Protein AF-A0A7S2RV59-F1 (afdb_monomer)

Secondary structure (DSSP, 8-state):
-----PPP-----SS-EE-TTTTTT--STTTT-S-S----SSS----EEEE-TTTTTTPBP-SS-SS-STT-BSSS-EEEEE-TT-STT-BSTTTT-STT-BSSS-EEEEE-TT-STT--STTTTTTTT-BSSS-EEEEE-TT-STT--TTTTTTTTTTSEEEE-TT-S---B-TTS-B--SSTTTTTTSEEEE-TT---STTTTTT--SEE-TT---STTTTTT--SEE-TTSHHHHTTTTTS--

Radius of gyration: 17.16 Å; Cα contacts (8 Å, |Δi|>4): 994; chains: 1; bounding box: 53×39×51 Å

Solvent-accessible surface area (backbone atoms only — not comparable to full-atom values): 10276 Å² total; per-residue (Å²): 134,87,74,77,83,73,73,78,83,78,78,84,75,86,69,52,43,74,43,80,60,10,61,42,76,45,82,57,96,36,57,66,30,63,51,17,64,63,72,60,99,68,85,84,57,75,28,25,11,37,39,30,43,42,26,28,26,54,28,42,84,40,103,39,26,40,50,10,28,18,0,20,25,66,65,29,32,3,36,8,39,38,31,36,46,14,31,24,46,18,34,18,34,27,26,47,13,29,18,0,19,11,36,72,19,39,6,33,11,38,38,32,38,44,14,32,24,50,16,55,16,42,31,19,42,12,27,16,0,21,3,54,89,32,54,7,31,14,39,38,25,36,46,14,25,21,48,7,19,35,33,7,36,13,29,15,0,24,37,14,33,11,39,39,26,35,48,14,21,40,34,8,72,28,98,80,79,45,73,24,25,6,32,22,31,19,0,40,72,37,55,18,36,39,24,41,46,12,17,42,11,22,38,0,26,24,48,17,36,16,40,37,27,51,54,19,16,60,38,76,50,17,54,48,61,30,67,50,78,41,50,66,92,37,55,71,23,73,56,73,66,81,81,80,83,130

Foldseek 3Di:
DDDPPPDPPDDPDPDADDDPAQAAPPPDDAELEQAWDPDDPPDDAGFYHYGDHVHQALAADDPAHDLHNQSYEHHHTFAGYEEHQHNYNEAEHQHNHCARYEYPDTFHGYEYHLYQANAHAHQQLHCARPYYPAGFAGYEEHNESANAYHQANHQARPNFHGYEYALAFRAQCDPVNDRAYWNHNGGHNAHEYAEHNDGNYGLFNHNARYYHYHNFQNYHVQCHNHNYHHYPPDCSRVVVPPPPDD

Organism: NCBI:txid49252

Structure (mmCIF, N/CA/C/O backbone):
data_AF-A0A7S2RV59-F1
#
_entry.id   AF-A0A7S2RV59-F1
#
loop_
_atom_site.group_PDB
_atom_site.id
_atom_site.type_symbol
_atom_site.label_atom_id
_atom_site.label_alt_id
_atom_site.label_comp_id
_atom_site.label_asym_id
_atom_site.label_entity_id
_atom_site.label_seq_id
_atom_site.pdbx_PDB_ins_code
_atom_site.Cartn_x
_atom_site.Cartn_y
_atom_site.Cartn_z
_atom_site.occupancy
_atom_site.B_iso_or_equiv
_atom_site.auth_seq_id
_atom_site.auth_comp_id
_atom_site.auth_asym_id
_atom_site.auth_atom_id
_atom_site.pdbx_PDB_model_num
ATOM 1 N N . THR A 1 1 ? 3.919 15.432 18.917 1.00 33.62 1 THR A N 1
ATOM 2 C CA . THR A 1 1 ? 5.162 14.704 18.590 1.00 33.62 1 THR A CA 1
ATOM 3 C C . THR A 1 1 ? 5.540 15.056 17.166 1.00 33.62 1 THR A C 1
ATOM 5 O O . THR A 1 1 ? 4.720 14.909 16.274 1.00 33.62 1 THR A O 1
ATOM 8 N N . HIS A 1 2 ? 6.707 15.668 16.966 1.00 23.78 2 HIS A N 1
ATOM 9 C CA . HIS A 1 2 ? 7.211 16.044 15.642 1.00 23.78 2 HIS A CA 1
ATOM 10 C C . HIS A 1 2 ? 7.803 14.775 15.017 1.00 23.78 2 HIS A C 1
ATOM 12 O O . HIS A 1 2 ? 8.839 14.305 15.483 1.00 23.78 2 HIS A O 1
ATOM 18 N N . PHE A 1 3 ? 7.128 14.174 14.038 1.00 29.23 3 PHE A N 1
ATOM 19 C CA . PHE A 1 3 ? 7.789 13.178 13.197 1.00 29.23 3 PHE A CA 1
ATOM 20 C C . PHE A 1 3 ? 8.777 13.942 12.310 1.00 29.23 3 PHE A C 1
ATOM 22 O O . PHE A 1 3 ? 8.363 14.919 11.679 1.00 29.23 3 PHE A O 1
ATOM 29 N N . PRO A 1 4 ? 10.074 13.587 12.287 1.00 27.70 4 PRO A N 1
ATOM 30 C CA . PRO A 1 4 ? 10.992 14.206 11.345 1.00 27.70 4 PRO A CA 1
ATOM 31 C C . PRO A 1 4 ? 10.452 13.938 9.941 1.00 27.70 4 PRO A C 1
ATOM 33 O O . PRO A 1 4 ? 10.086 12.803 9.633 1.00 27.70 4 PRO A O 1
ATOM 36 N N . SER A 1 5 ? 10.372 14.980 9.110 1.00 32.47 5 SER A N 1
ATOM 37 C CA . SER A 1 5 ? 10.124 14.811 7.682 1.00 32.47 5 SER A CA 1
ATOM 38 C C . SER A 1 5 ? 11.221 13.897 7.153 1.00 32.47 5 SER A C 1
ATOM 40 O O . SER A 1 5 ? 12.371 14.326 7.023 1.00 32.47 5 SER A O 1
ATOM 42 N N . GLN A 1 6 ? 10.909 12.621 6.945 1.00 35.78 6 GLN A N 1
ATOM 43 C CA . GLN A 1 6 ? 11.868 11.724 6.333 1.00 35.78 6 GLN A CA 1
ATOM 44 C C . GLN A 1 6 ? 12.092 12.237 4.917 1.00 35.78 6 GLN A C 1
ATOM 46 O O . GLN A 1 6 ? 11.154 12.368 4.131 1.00 35.78 6 GLN A O 1
ATOM 51 N N . SER A 1 7 ? 13.335 12.616 4.637 1.00 33.47 7 SER A N 1
ATOM 52 C CA . SER A 1 7 ? 13.802 12.834 3.278 1.00 33.47 7 SER A CA 1
ATOM 53 C C . SER A 1 7 ? 13.436 11.584 2.473 1.00 33.47 7 SER A C 1
ATOM 55 O O . SER A 1 7 ? 13.656 10.482 2.986 1.00 33.47 7 SER A O 1
ATOM 57 N N . PRO A 1 8 ? 12.851 11.715 1.272 1.00 39.56 8 PRO A N 1
ATOM 58 C CA . PRO A 1 8 ? 12.572 10.548 0.449 1.00 39.56 8 PRO A CA 1
ATOM 59 C C . PRO A 1 8 ? 13.872 9.758 0.276 1.00 39.56 8 PRO A C 1
ATOM 61 O O . PRO A 1 8 ? 14.915 10.343 -0.016 1.00 39.56 8 PRO A O 1
ATOM 64 N N . ILE A 1 9 ? 13.820 8.448 0.525 1.00 41.69 9 ILE A N 1
ATOM 65 C CA . ILE A 1 9 ? 14.948 7.553 0.264 1.00 41.69 9 ILE A CA 1
ATOM 66 C C . ILE A 1 9 ? 15.232 7.646 -1.236 1.00 41.69 9 ILE A C 1
ATOM 68 O O . ILE A 1 9 ? 14.436 7.193 -2.057 1.00 41.69 9 ILE A O 1
ATOM 72 N N . GLU A 1 10 ? 16.344 8.284 -1.588 1.00 37.50 10 GLU A N 1
ATOM 73 C CA . GLU A 1 10 ? 16.790 8.410 -2.968 1.00 37.50 10 GLU A CA 1
ATOM 74 C C . GLU A 1 10 ? 17.440 7.084 -3.377 1.00 37.50 10 GLU A C 1
ATOM 76 O O . GLU A 1 10 ? 18.591 6.797 -3.043 1.00 37.50 10 GLU A O 1
ATOM 81 N N . ILE A 1 11 ? 16.672 6.227 -4.055 1.00 46.56 11 ILE A N 1
ATOM 82 C CA . ILE A 1 11 ? 17.236 5.053 -4.721 1.00 46.56 11 ILE A CA 1
ATOM 83 C C . ILE A 1 11 ? 17.975 5.564 -5.960 1.00 46.56 11 ILE A C 1
ATOM 85 O O . ILE A 1 11 ? 17.357 5.969 -6.943 1.00 46.56 11 ILE A O 1
ATOM 89 N N . ILE A 1 12 ? 19.307 5.538 -5.917 1.00 43.44 12 ILE A N 1
ATOM 90 C CA . ILE A 1 12 ? 20.143 5.792 -7.093 1.00 43.44 12 ILE A CA 1
ATOM 91 C C . ILE A 1 12 ? 20.053 4.557 -7.992 1.00 43.44 12 ILE A C 1
ATOM 93 O O . ILE A 1 12 ? 20.665 3.524 -7.719 1.00 43.44 12 ILE A O 1
ATOM 97 N N . CYS A 1 13 ? 19.251 4.657 -9.047 1.00 47.28 13 CYS A N 1
ATOM 98 C CA . CYS A 1 13 ? 19.019 3.559 -9.974 1.00 47.28 13 CYS A CA 1
ATOM 99 C C . CYS A 1 13 ? 20.122 3.491 -11.023 1.00 47.28 13 CYS A C 1
ATOM 101 O O . CYS A 1 13 ? 20.265 4.389 -11.851 1.00 47.28 13 CYS A O 1
ATOM 103 N N . ILE A 1 14 ? 20.902 2.413 -10.961 1.00 48.50 14 ILE A N 1
ATOM 104 C CA . ILE A 1 14 ? 21.920 2.093 -11.965 1.00 48.50 14 ILE A CA 1
ATOM 105 C C . ILE A 1 14 ? 21.342 1.100 -12.980 1.00 48.50 14 ILE A C 1
ATOM 107 O O . ILE A 1 14 ? 21.538 1.313 -14.166 1.00 48.50 14 ILE A O 1
ATOM 111 N N . ASP A 1 15 ? 20.561 0.106 -12.531 1.00 48.06 15 ASP A N 1
ATOM 112 C CA . ASP A 1 15 ? 19.844 -0.872 -13.363 1.00 48.06 15 ASP A CA 1
ATOM 113 C C . ASP A 1 15 ? 18.660 -1.492 -12.587 1.00 48.06 15 ASP A C 1
ATOM 115 O O . ASP A 1 15 ? 18.646 -1.483 -11.353 1.00 48.06 15 ASP A O 1
ATOM 119 N N . SER A 1 16 ? 17.670 -2.055 -13.294 1.00 58.44 16 SER A N 1
ATOM 120 C CA . SER A 1 16 ? 16.637 -2.904 -12.671 1.00 58.44 16 SER A CA 1
ATOM 121 C C . SER A 1 16 ? 17.229 -4.267 -12.306 1.00 58.44 16 SER A C 1
ATOM 123 O O . SER A 1 16 ? 17.954 -4.862 -13.104 1.00 58.44 16 SER A O 1
ATOM 125 N N . PHE A 1 17 ? 16.927 -4.769 -11.107 1.00 68.44 17 PHE A N 1
ATOM 126 C CA . PHE A 1 17 ? 17.575 -5.958 -10.555 1.00 68.44 17 PHE A CA 1
ATOM 127 C C . PHE A 1 17 ? 16.557 -6.934 -9.965 1.00 68.44 17 PHE A C 1
ATOM 129 O O . PHE A 1 17 ? 15.770 -6.587 -9.085 1.00 68.44 17 PHE A O 1
ATOM 136 N N . ILE A 1 18 ? 16.613 -8.177 -10.436 1.00 68.88 18 ILE A N 1
ATOM 137 C CA . ILE A 1 18 ? 15.947 -9.322 -9.816 1.00 68.88 18 ILE A CA 1
ATOM 138 C C . ILE A 1 18 ? 17.066 -10.226 -9.312 1.00 68.88 18 ILE A C 1
ATOM 140 O O . ILE A 1 18 ? 17.886 -10.694 -10.105 1.00 68.88 18 ILE A O 1
ATOM 144 N N . SER A 1 19 ? 17.139 -10.438 -8.002 1.00 67.50 19 SER A N 1
ATOM 145 C CA . SER A 1 19 ? 18.166 -11.307 -7.424 1.00 67.50 19 SER A CA 1
ATOM 146 C C . SER A 1 19 ? 17.944 -12.785 -7.756 1.00 67.50 19 SER A C 1
ATOM 148 O O . SER A 1 19 ? 16.828 -13.232 -8.028 1.00 67.50 19 SER A O 1
ATOM 150 N N . ASN A 1 20 ? 19.021 -13.573 -7.692 1.00 51.38 20 ASN A N 1
ATOM 151 C CA . ASN A 1 20 ? 18.933 -15.025 -7.833 1.00 51.38 20 ASN A CA 1
ATOM 152 C C . ASN A 1 20 ? 18.026 -15.621 -6.750 1.00 51.38 20 ASN A C 1
ATOM 154 O O . ASN A 1 20 ? 18.131 -15.272 -5.582 1.00 51.38 20 ASN A O 1
ATOM 158 N N . GLY A 1 21 ? 17.154 -16.547 -7.140 1.00 56.56 21 GLY A N 1
ATOM 159 C CA . GLY A 1 21 ? 16.261 -17.235 -6.209 1.00 56.56 21 GLY A CA 1
ATOM 160 C C . GLY A 1 21 ? 14.982 -16.480 -5.846 1.00 56.56 21 GLY A C 1
ATOM 161 O O . GLY A 1 21 ? 14.156 -17.049 -5.151 1.00 56.56 21 GLY A O 1
ATOM 162 N N . SER A 1 22 ? 14.761 -15.254 -6.340 1.00 60.38 22 SER A N 1
ATOM 163 C CA . SER A 1 22 ? 13.495 -14.544 -6.100 1.00 60.38 22 SER A CA 1
ATOM 164 C C . SER A 1 22 ? 12.284 -15.348 -6.592 1.00 60.38 22 SER A C 1
ATOM 166 O O . SER A 1 22 ? 11.308 -15.499 -5.882 1.00 60.38 22 SER A O 1
ATOM 168 N N . CYS A 1 23 ? 12.356 -15.962 -7.770 1.00 63.00 23 CYS A N 1
ATOM 169 C CA . CYS A 1 23 ? 11.175 -16.549 -8.414 1.00 63.00 23 CYS A CA 1
ATOM 170 C C . CYS A 1 23 ? 11.233 -18.086 -8.448 1.00 63.00 23 CYS A C 1
ATOM 172 O O . CYS A 1 23 ? 10.920 -18.700 -9.474 1.00 63.00 23 CYS A O 1
ATOM 174 N N . ASN A 1 24 ? 11.690 -18.728 -7.366 1.00 58.50 24 ASN A N 1
ATOM 175 C CA . ASN A 1 24 ? 11.799 -20.187 -7.336 1.00 58.50 24 ASN A CA 1
ATOM 176 C C . ASN A 1 24 ? 10.407 -20.836 -7.405 1.00 58.50 24 ASN A C 1
ATOM 178 O O . ASN A 1 24 ? 9.452 -20.376 -6.780 1.00 58.50 24 ASN A O 1
ATOM 182 N N . ASN A 1 25 ? 10.302 -21.914 -8.192 1.00 56.25 25 ASN A N 1
ATOM 183 C CA . ASN A 1 25 ? 9.060 -22.657 -8.453 1.00 56.25 25 ASN A CA 1
ATOM 184 C C . ASN A 1 25 ? 7.900 -21.825 -9.038 1.00 56.25 25 ASN A C 1
ATOM 186 O O . ASN A 1 25 ? 6.763 -22.298 -9.069 1.00 56.25 25 ASN A O 1
ATOM 190 N N . ALA A 1 26 ? 8.163 -20.619 -9.553 1.00 56.88 26 ALA A N 1
ATOM 191 C CA . ALA A 1 26 ? 7.150 -19.832 -10.243 1.00 56.88 26 ALA A CA 1
ATOM 192 C C . ALA A 1 26 ? 6.687 -20.566 -11.512 1.00 56.88 26 ALA A C 1
ATOM 194 O O . ALA A 1 26 ? 7.472 -20.855 -12.417 1.00 56.88 26 ALA A O 1
ATOM 195 N N . ALA A 1 27 ? 5.395 -20.878 -11.591 1.00 43.84 27 ALA A N 1
ATOM 196 C CA . ALA A 1 27 ? 4.884 -21.801 -12.599 1.00 43.84 27 ALA A CA 1
ATOM 197 C C . ALA A 1 27 ? 4.777 -21.214 -14.028 1.00 43.84 27 ALA A C 1
ATOM 199 O O . ALA A 1 27 ? 4.285 -21.922 -14.910 1.00 43.84 27 ALA A O 1
ATOM 200 N N . SER A 1 28 ? 5.151 -19.941 -14.297 1.00 50.47 28 SER A N 1
ATOM 201 C CA . SER A 1 28 ? 4.762 -19.296 -15.572 1.00 50.47 28 SER A CA 1
ATOM 202 C C . SER A 1 28 ? 5.316 -17.925 -15.993 1.00 50.47 28 SER A C 1
ATOM 204 O O . SER A 1 28 ? 5.932 -17.193 -15.223 1.00 50.47 28 SER A O 1
ATOM 206 N N . TYR A 1 29 ? 4.985 -17.566 -17.248 1.00 46.19 29 TYR A N 1
ATOM 207 C CA . TYR A 1 29 ? 5.086 -16.233 -17.853 1.00 46.19 29 TYR A CA 1
ATOM 208 C C . TYR A 1 29 ? 4.316 -15.171 -17.046 1.00 46.19 29 TYR A C 1
ATOM 210 O O . TYR A 1 29 ? 3.090 -15.208 -16.980 1.00 46.19 29 TYR A O 1
ATOM 218 N N . GLY A 1 30 ? 5.033 -14.181 -16.504 1.00 51.62 30 GLY A N 1
ATOM 219 C CA . GLY A 1 30 ? 4.454 -12.987 -15.870 1.00 51.62 30 GLY A CA 1
ATOM 220 C C . GLY A 1 30 ? 4.720 -12.856 -14.370 1.00 51.62 30 GLY A C 1
ATOM 221 O O . GLY A 1 30 ? 4.577 -11.758 -13.837 1.00 51.62 30 GLY A O 1
ATOM 222 N N . VAL A 1 31 ? 5.165 -13.924 -13.701 1.00 58.88 31 VAL A N 1
ATOM 223 C CA . VAL A 1 31 ? 5.696 -13.836 -12.331 1.00 58.88 31 VAL A CA 1
ATOM 224 C C . VAL A 1 31 ? 7.078 -13.198 -12.392 1.00 58.88 31 VAL A C 1
ATOM 226 O O . VAL A 1 31 ? 7.910 -13.614 -13.199 1.00 58.88 31 VAL A O 1
ATOM 229 N N . CYS A 1 32 ? 7.299 -12.147 -11.599 1.00 60.94 32 CYS A N 1
ATOM 230 C CA . CYS A 1 32 ? 8.522 -11.338 -11.652 1.00 60.94 32 CYS A CA 1
ATOM 231 C C . CYS A 1 32 ? 8.826 -10.718 -13.039 1.00 60.94 32 CYS A C 1
ATOM 233 O O . CYS A 1 32 ? 9.953 -10.293 -13.303 1.00 60.94 32 CYS A O 1
ATOM 235 N N . GLY A 1 33 ? 7.847 -10.680 -13.950 1.00 58.38 33 GLY A N 1
ATOM 236 C CA . GLY A 1 33 ? 8.009 -10.160 -15.307 1.00 58.38 33 GLY A CA 1
ATOM 237 C C . GLY A 1 33 ? 7.765 -8.651 -15.399 1.00 58.38 33 GLY A C 1
ATOM 238 O O . GLY A 1 33 ? 7.005 -8.087 -14.615 1.00 58.38 33 GLY A O 1
ATOM 239 N N . GLY A 1 34 ? 8.390 -7.995 -16.381 1.00 58.25 34 GLY A N 1
ATOM 240 C CA . GLY A 1 34 ? 8.125 -6.582 -16.696 1.00 58.25 34 GLY A CA 1
ATOM 241 C C . GLY A 1 34 ? 8.674 -5.571 -15.685 1.00 58.25 34 GLY A C 1
ATOM 242 O O . GLY A 1 34 ? 8.246 -4.421 -15.682 1.00 58.25 34 GLY A O 1
ATOM 243 N N . ASN A 1 35 ? 9.609 -5.985 -14.827 1.00 58.56 35 ASN A N 1
ATOM 244 C CA . ASN A 1 35 ? 10.304 -5.078 -13.917 1.00 58.56 35 ASN A CA 1
ATOM 245 C C . ASN A 1 35 ? 11.344 -4.265 -14.698 1.00 58.56 35 ASN A C 1
ATOM 247 O O . ASN A 1 35 ? 12.231 -4.839 -15.332 1.00 58.56 3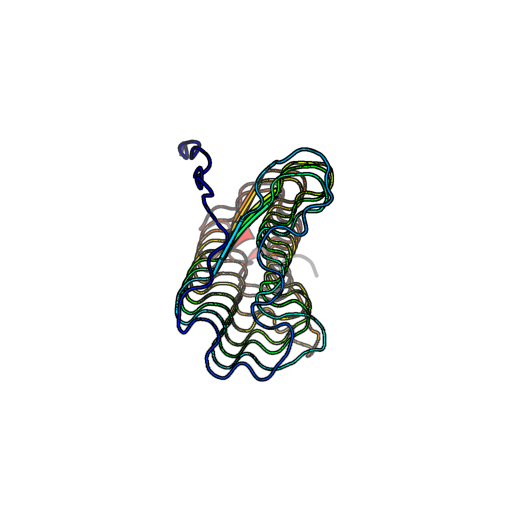5 ASN A O 1
ATOM 251 N N . GLY A 1 36 ? 11.222 -2.939 -14.649 1.00 52.44 36 GLY A N 1
ATOM 252 C CA . GLY A 1 36 ? 12.102 -2.019 -15.369 1.00 52.44 36 GLY A CA 1
ATOM 253 C C . GLY A 1 36 ? 11.564 -1.479 -16.699 1.00 52.44 36 GLY A C 1
ATOM 254 O O . GLY A 1 36 ? 10.452 -1.770 -17.138 1.00 52.44 36 GLY A O 1
ATOM 255 N N . VAL A 1 37 ? 12.387 -0.619 -17.299 1.00 46.75 37 VAL A N 1
ATOM 256 C CA . VAL A 1 37 ? 12.061 0.351 -18.354 1.00 46.75 37 VAL A CA 1
ATOM 257 C C . VAL A 1 37 ? 11.499 -0.305 -19.624 1.00 46.75 37 VAL A C 1
ATOM 259 O O . VAL A 1 37 ? 12.242 -0.858 -20.433 1.00 46.75 37 VAL A O 1
ATOM 262 N N . TYR A 1 38 ? 10.197 -0.137 -19.875 1.00 48.12 38 TYR A N 1
ATOM 263 C CA . TYR A 1 38 ? 9.638 -0.161 -21.235 1.00 48.12 38 TYR A CA 1
ATOM 264 C C . TYR A 1 38 ? 9.724 1.258 -21.805 1.00 48.12 38 TYR A C 1
ATOM 266 O O . TYR A 1 38 ? 8.739 1.975 -21.951 1.00 48.12 38 TYR A O 1
ATOM 274 N N . GLY A 1 39 ? 10.955 1.692 -22.058 1.00 40.66 39 GLY A N 1
ATOM 275 C CA . GLY A 1 39 ? 11.251 3.039 -22.523 1.00 40.66 39 GLY A CA 1
ATOM 276 C C . GLY A 1 39 ? 10.826 3.204 -23.972 1.00 40.66 39 GLY A C 1
ATOM 277 O O . GLY A 1 39 ? 11.528 2.779 -24.892 1.00 40.66 39 GLY A O 1
ATOM 278 N N . GLY A 1 40 ? 9.687 3.864 -24.179 1.00 41.19 40 GLY A N 1
ATOM 279 C CA . GLY A 1 40 ? 9.497 4.669 -25.376 1.00 41.19 40 GLY A CA 1
ATOM 280 C C . GLY A 1 40 ? 10.650 5.672 -25.486 1.00 41.19 40 GLY A C 1
ATOM 281 O O . GLY A 1 40 ? 11.159 6.163 -24.488 1.00 41.19 40 GLY A O 1
ATOM 282 N N . TRP A 1 41 ? 11.092 5.937 -26.709 1.00 42.97 41 TRP A N 1
ATOM 283 C CA . TRP A 1 41 ? 12.309 6.670 -27.091 1.00 42.97 41 TRP A CA 1
ATOM 284 C C . TRP A 1 41 ? 12.393 8.159 -26.673 1.00 42.97 41 TRP A C 1
ATOM 286 O O . TRP A 1 41 ? 13.098 8.938 -27.312 1.00 42.97 41 TRP A O 1
ATOM 296 N N . TRP A 1 42 ? 11.658 8.598 -25.657 1.00 45.97 42 TRP A N 1
ATOM 297 C CA . TRP A 1 42 ? 11.429 10.008 -25.378 1.00 45.97 42 TRP A CA 1
ATOM 298 C C . TRP A 1 42 ? 11.716 10.283 -23.899 1.00 45.97 42 TRP A C 1
ATOM 300 O O . TRP A 1 42 ? 10.934 9.892 -23.056 1.00 45.97 42 TRP A O 1
ATOM 310 N N . ASP A 1 43 ? 12.850 10.950 -23.645 1.00 47.91 43 ASP A N 1
ATOM 311 C CA . ASP A 1 43 ? 13.258 11.683 -22.424 1.00 47.91 43 ASP A CA 1
ATOM 312 C C . ASP A 1 43 ? 14.214 11.071 -21.376 1.00 47.91 43 ASP A C 1
ATOM 314 O O . ASP A 1 43 ? 14.853 11.837 -20.655 1.00 47.91 43 ASP A O 1
ATOM 318 N N . GLY A 1 44 ? 14.490 9.766 -21.376 1.00 53.06 44 GLY A N 1
ATOM 319 C CA . GLY A 1 44 ? 15.673 9.222 -20.685 1.00 53.06 44 GLY A CA 1
ATOM 320 C C . GLY A 1 44 ? 15.660 9.270 -19.148 1.00 53.06 44 GLY A C 1
ATOM 321 O O . GLY A 1 44 ? 16.723 9.125 -18.540 1.00 53.06 44 GLY A O 1
ATOM 322 N N . SER A 1 45 ? 14.501 9.428 -18.505 1.00 58.34 45 SER A N 1
ATOM 323 C CA . SER A 1 45 ? 14.391 9.240 -17.050 1.00 58.34 45 SER A CA 1
ATOM 324 C C . SER A 1 45 ? 14.443 7.743 -16.691 1.00 58.34 45 SER A C 1
ATOM 326 O O . SER A 1 45 ? 13.628 6.970 -17.197 1.00 58.34 45 SER A O 1
ATOM 328 N N . PRO A 1 46 ? 15.381 7.287 -15.838 1.00 62.75 46 PRO A N 1
ATOM 329 C CA . PRO A 1 46 ? 15.492 5.873 -15.496 1.00 62.75 46 PRO A CA 1
ATOM 330 C C . PRO A 1 46 ? 14.300 5.426 -14.639 1.00 62.75 46 PRO A C 1
ATOM 332 O O . PRO A 1 46 ? 13.954 6.066 -13.646 1.00 62.75 46 PRO A O 1
ATOM 335 N N . SER A 1 47 ? 13.684 4.307 -15.020 1.00 68.69 47 SER A N 1
ATOM 336 C CA . SER A 1 47 ? 12.712 3.578 -14.203 1.00 68.69 47 SER A CA 1
ATOM 337 C C . SER A 1 47 ? 13.370 2.321 -13.620 1.00 68.69 47 SER A C 1
ATOM 339 O O . SER A 1 47 ? 14.335 1.788 -14.173 1.00 68.69 47 SER A O 1
ATOM 341 N N . CYS A 1 48 ? 12.916 1.889 -12.449 1.00 76.50 48 CYS A N 1
ATOM 342 C CA . CYS A 1 48 ? 13.711 1.063 -11.554 1.00 76.50 48 CYS A CA 1
ATOM 343 C C . CYS A 1 48 ? 12.834 0.106 -10.759 1.00 76.50 48 CYS A C 1
ATOM 345 O O . CYS A 1 48 ? 12.141 0.500 -9.823 1.00 76.50 48 CYS A O 1
ATOM 347 N N . GLY A 1 49 ? 12.860 -1.164 -11.152 1.00 74.75 49 GLY A N 1
ATOM 348 C CA . GLY A 1 49 ? 12.241 -2.250 -10.402 1.00 74.75 49 GLY A CA 1
ATOM 349 C C . GLY A 1 49 ? 13.308 -3.076 -9.697 1.00 74.75 49 GLY A C 1
ATOM 350 O O . GLY A 1 49 ? 14.208 -3.599 -10.356 1.00 74.75 49 GLY A O 1
ATOM 351 N N . VAL A 1 50 ? 13.204 -3.216 -8.376 1.00 79.56 50 VAL A N 1
ATOM 352 C CA . VAL A 1 50 ? 14.058 -4.107 -7.582 1.00 79.56 50 VAL A CA 1
ATOM 353 C C . VAL A 1 50 ? 13.197 -5.143 -6.871 1.00 79.56 50 VAL A C 1
ATOM 355 O O . VAL A 1 50 ? 12.281 -4.791 -6.126 1.00 79.56 50 VAL A O 1
ATOM 358 N N . ILE A 1 51 ? 13.517 -6.420 -7.080 1.00 78.75 51 ILE A N 1
ATOM 359 C CA . ILE A 1 51 ? 12.926 -7.554 -6.360 1.00 78.75 51 ILE A CA 1
ATOM 360 C C . ILE A 1 51 ? 14.061 -8.354 -5.719 1.00 78.75 51 ILE A C 1
ATOM 362 O O . ILE A 1 51 ? 14.959 -8.826 -6.420 1.00 78.75 51 ILE A O 1
ATOM 366 N N . LEU A 1 52 ? 14.028 -8.481 -4.390 1.00 78.44 52 LEU A N 1
ATOM 367 C CA . LEU A 1 52 ? 15.070 -9.150 -3.602 1.00 78.44 52 LEU A CA 1
ATOM 368 C C . LEU A 1 52 ? 14.842 -10.663 -3.439 1.00 78.44 52 LEU A C 1
ATOM 370 O O . LEU A 1 52 ? 13.832 -11.208 -3.891 1.00 78.44 52 LEU A O 1
ATOM 374 N N . GLU A 1 53 ? 15.812 -11.353 -2.833 1.00 74.50 53 GLU A N 1
ATOM 375 C CA . GLU A 1 53 ? 15.905 -12.821 -2.823 1.00 74.50 53 GLU A CA 1
ATOM 376 C C . GLU A 1 53 ? 14.688 -13.455 -2.151 1.00 74.50 53 GLU A C 1
ATOM 378 O O . GLU A 1 53 ? 14.107 -12.879 -1.228 1.00 74.50 53 GLU A O 1
ATOM 383 N N . ASP A 1 54 ? 14.284 -14.625 -2.646 1.00 74.12 54 ASP A N 1
ATOM 384 C CA . ASP A 1 54 ? 13.131 -15.384 -2.152 1.00 74.12 54 ASP A CA 1
ATOM 385 C C . ASP A 1 54 ? 11.806 -14.600 -2.115 1.00 74.12 54 ASP A C 1
ATOM 387 O O . ASP A 1 54 ? 10.884 -14.962 -1.381 1.00 74.12 54 ASP A O 1
ATOM 391 N N . SER A 1 55 ? 11.708 -13.504 -2.876 1.00 67.31 55 SER A N 1
ATOM 392 C CA . SER A 1 55 ? 10.460 -12.766 -3.072 1.00 67.31 55 SER A CA 1
ATOM 393 C C . SER A 1 55 ? 9.685 -13.383 -4.223 1.00 67.31 55 SER A C 1
ATOM 395 O O . SER A 1 55 ? 10.131 -13.265 -5.363 1.00 67.31 55 SER A O 1
ATOM 397 N N . CYS A 1 56 ? 8.485 -13.892 -3.934 1.00 76.94 56 CYS A N 1
ATOM 398 C CA . CYS A 1 56 ? 7.524 -14.495 -4.867 1.00 76.94 56 CYS A CA 1
ATOM 399 C C . CYS A 1 56 ? 7.728 -16.004 -5.0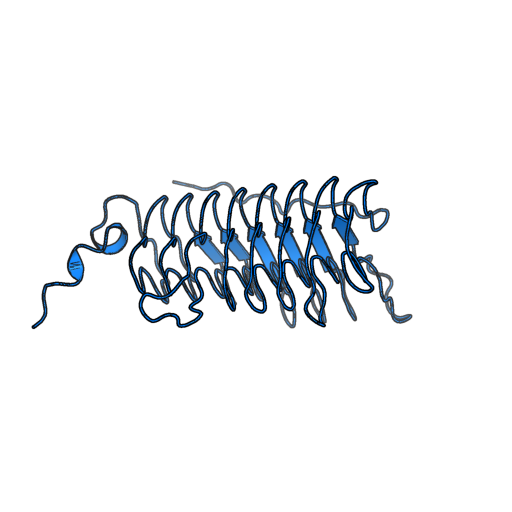99 1.00 76.94 56 CYS A C 1
ATOM 401 O O . CYS A 1 56 ? 7.337 -16.543 -6.139 1.00 76.94 56 CYS A O 1
ATOM 403 N N . ASN A 1 57 ? 8.289 -16.696 -4.104 1.00 74.69 57 ASN A N 1
ATOM 404 C CA . ASN A 1 57 ? 8.407 -18.152 -4.095 1.00 74.69 57 ASN A CA 1
ATOM 405 C C . ASN A 1 57 ? 7.026 -18.819 -4.041 1.00 74.69 57 ASN A C 1
ATOM 407 O O . ASN A 1 57 ? 6.138 -18.384 -3.304 1.00 74.69 57 ASN A O 1
ATOM 411 N N . ASP A 1 58 ? 6.857 -19.887 -4.828 1.00 70.81 58 ASP A N 1
ATOM 412 C CA . ASP A 1 58 ? 5.624 -20.688 -4.904 1.00 70.81 58 ASP A CA 1
ATOM 413 C C . ASP A 1 58 ? 4.353 -19.865 -5.241 1.00 70.81 58 ASP A C 1
ATOM 415 O O . ASP A 1 58 ? 3.227 -20.280 -4.960 1.00 70.81 58 ASP A O 1
ATOM 419 N N . ALA A 1 59 ? 4.508 -18.692 -5.869 1.00 65.69 59 ALA A N 1
ATOM 420 C CA . ALA A 1 59 ? 3.384 -17.879 -6.325 1.00 65.69 59 ALA A CA 1
ATOM 421 C C . ALA A 1 59 ? 2.565 -18.624 -7.400 1.00 65.69 59 ALA A C 1
ATOM 423 O O . ALA A 1 59 ? 3.082 -19.020 -8.452 1.00 65.69 59 ALA A O 1
ATOM 424 N N . ALA A 1 60 ? 1.271 -18.808 -7.133 1.00 59.97 60 ALA A N 1
ATOM 425 C CA . ALA A 1 60 ? 0.336 -19.517 -7.992 1.00 59.97 60 ALA A CA 1
ATOM 426 C C . ALA A 1 60 ? -0.453 -18.555 -8.900 1.00 59.97 60 ALA A C 1
ATOM 428 O O . ALA A 1 60 ? -0.662 -17.380 -8.619 1.00 59.97 60 ALA A O 1
ATOM 429 N N . PHE A 1 61 ? -0.877 -19.075 -10.046 1.00 48.12 61 PHE A N 1
ATOM 430 C CA . PHE A 1 61 ? -1.416 -18.308 -11.167 1.00 48.12 61 PHE A CA 1
ATOM 431 C C . PHE A 1 61 ? -2.736 -17.558 -10.900 1.00 48.12 61 PHE A C 1
ATOM 433 O O . PHE A 1 61 ? -3.718 -18.144 -10.450 1.00 48.12 61 PHE A O 1
ATOM 440 N N . GLY A 1 62 ? -2.795 -16.328 -11.418 1.00 49.09 62 GLY A N 1
ATOM 441 C CA . GLY A 1 62 ? -3.921 -15.746 -12.156 1.00 49.09 62 GLY A CA 1
ATOM 442 C C . GLY A 1 62 ? -3.364 -15.115 -13.445 1.00 49.09 62 GLY A C 1
ATOM 443 O O . GLY A 1 62 ? -2.185 -14.781 -13.492 1.00 49.09 62 GLY A O 1
ATOM 444 N N . SER A 1 63 ? -4.150 -14.964 -14.514 1.00 49.81 63 SER A N 1
ATOM 445 C CA . SER A 1 63 ? -3.693 -14.521 -15.853 1.00 49.81 63 SER A CA 1
ATOM 446 C C . SER A 1 63 ? -3.005 -13.143 -15.928 1.00 49.81 63 SER A C 1
ATOM 448 O O . SER A 1 63 ? -2.601 -12.736 -17.012 1.00 49.81 63 SER A O 1
ATOM 450 N N . ASN A 1 64 ? -2.847 -12.434 -14.808 1.00 63.25 64 ASN A N 1
ATOM 451 C CA . ASN A 1 64 ? -2.217 -11.127 -14.719 1.00 63.25 64 ASN A CA 1
ATOM 452 C C . ASN A 1 64 ? -1.282 -11.037 -13.493 1.00 63.25 64 ASN A C 1
ATOM 454 O O . ASN A 1 64 ? -1.756 -10.837 -12.383 1.00 63.25 64 ASN A O 1
ATOM 458 N N . GLY A 1 65 ? 0.027 -11.195 -13.729 1.00 67.38 65 GLY A N 1
ATOM 459 C CA . GLY A 1 65 ? 1.195 -10.809 -12.911 1.00 67.38 65 GLY A CA 1
ATOM 460 C C . GLY A 1 65 ? 1.123 -10.850 -11.374 1.00 67.38 65 GLY A C 1
ATOM 461 O O . GLY A 1 65 ? 0.510 -9.984 -10.758 1.00 67.38 65 GLY A O 1
ATOM 462 N N . VAL A 1 66 ? 1.901 -11.747 -10.758 1.00 80.81 66 VAL A N 1
ATOM 463 C CA . VAL A 1 66 ? 2.341 -11.642 -9.353 1.00 80.81 66 VAL A CA 1
ATOM 464 C C . VAL A 1 66 ? 3.752 -11.050 -9.334 1.00 80.81 66 VAL A C 1
ATOM 466 O O . VAL A 1 66 ? 4.622 -11.503 -10.082 1.00 80.81 66 VAL A O 1
ATOM 469 N N . CYS A 1 67 ? 3.979 -10.018 -8.519 1.00 80.25 67 CYS A N 1
ATOM 470 C CA . CYS A 1 67 ? 5.255 -9.297 -8.440 1.00 80.25 67 CYS A CA 1
ATOM 471 C C . CYS A 1 67 ? 5.743 -8.733 -9.783 1.00 80.25 67 CYS A C 1
ATOM 473 O O . CYS A 1 67 ? 6.945 -8.674 -10.055 1.00 80.25 67 CYS A O 1
ATOM 475 N N . GLY A 1 68 ? 4.808 -8.371 -10.658 1.00 80.31 68 GLY A N 1
ATOM 476 C CA . GLY A 1 68 ? 5.112 -7.845 -11.984 1.00 80.31 68 GLY A CA 1
ATOM 477 C C . GLY A 1 68 ? 5.090 -6.320 -12.038 1.00 80.31 68 GLY A C 1
ATOM 478 O O . GLY A 1 68 ? 4.438 -5.663 -11.226 1.00 80.31 68 GLY A O 1
ATOM 479 N N . ASN A 1 69 ? 5.743 -5.763 -13.057 1.00 80.25 69 ASN A N 1
ATOM 480 C CA . ASN A 1 69 ? 5.683 -4.340 -13.415 1.00 80.25 69 ASN A CA 1
ATOM 481 C C . ASN A 1 69 ? 6.056 -3.362 -12.285 1.00 80.25 69 ASN A C 1
ATOM 483 O O . ASN A 1 69 ? 5.502 -2.265 -12.197 1.00 80.25 69 ASN A O 1
ATOM 487 N N . ASN A 1 70 ? 6.997 -3.731 -11.418 1.00 79.75 70 ASN A N 1
ATOM 488 C CA . ASN A 1 70 ? 7.487 -2.832 -10.378 1.00 79.75 70 ASN A CA 1
ATOM 489 C C . ASN A 1 70 ? 8.463 -1.814 -10.972 1.00 79.75 70 ASN A C 1
ATOM 491 O O . ASN A 1 70 ? 9.319 -2.159 -11.790 1.00 79.75 70 ASN A O 1
ATOM 495 N N . GLY A 1 71 ? 8.298 -0.550 -10.588 1.00 76.94 71 GLY A N 1
ATOM 496 C CA . GLY A 1 71 ? 9.010 0.584 -11.171 1.00 76.94 71 GLY A CA 1
ATOM 497 C C . GLY A 1 71 ? 8.702 0.796 -12.651 1.00 76.94 71 GLY A C 1
ATOM 498 O O . GLY A 1 71 ? 9.487 1.421 -13.366 1.00 76.94 71 GLY A O 1
ATOM 499 N N . PHE A 1 72 ? 7.598 0.232 -13.147 1.00 80.62 72 PHE A N 1
ATOM 500 C CA . PHE A 1 72 ? 7.177 0.432 -14.524 1.00 80.62 72 PHE A CA 1
ATOM 501 C C . PHE A 1 72 ? 6.721 1.877 -14.719 1.00 80.62 72 PHE A C 1
ATOM 503 O O . PHE A 1 72 ? 5.997 2.427 -13.888 1.00 80.62 72 PHE A O 1
ATOM 510 N N . SER A 1 73 ? 7.098 2.481 -15.843 1.00 77.62 73 SER A N 1
ATOM 511 C CA . SER A 1 73 ? 6.570 3.783 -16.219 1.00 77.62 73 SER A CA 1
ATOM 512 C C . SER A 1 73 ? 6.499 3.974 -17.727 1.00 77.62 73 SER A C 1
ATOM 514 O O . SER A 1 73 ? 7.293 3.394 -18.465 1.00 77.62 73 SER A O 1
ATOM 516 N N . PHE A 1 74 ? 5.520 4.766 -18.173 1.00 74.62 74 PHE A N 1
ATOM 517 C CA . PHE A 1 74 ? 5.308 5.073 -19.589 1.00 74.62 74 PHE A CA 1
ATOM 518 C C . PHE A 1 74 ? 6.043 6.336 -20.059 1.00 74.62 74 PHE A C 1
ATOM 520 O O . PHE A 1 74 ? 6.565 6.324 -21.170 1.00 74.62 74 PHE A O 1
ATOM 527 N N . ASN A 1 75 ? 6.069 7.410 -19.256 1.00 73.69 75 ASN A N 1
ATOM 528 C CA . ASN A 1 75 ? 6.641 8.705 -19.664 1.00 73.69 75 ASN A CA 1
ATOM 529 C C . ASN A 1 75 ? 7.468 9.408 -18.570 1.00 73.69 75 ASN A C 1
ATOM 531 O O . ASN A 1 75 ? 7.817 10.564 -18.742 1.00 73.69 75 ASN A O 1
ATOM 535 N N . ASP A 1 76 ? 7.713 8.774 -17.422 1.00 75.00 76 ASP A N 1
ATOM 536 C CA . ASP A 1 76 ? 8.436 9.390 -16.294 1.00 75.00 76 ASP A CA 1
ATOM 537 C C . ASP A 1 76 ? 9.239 8.338 -15.506 1.00 75.00 76 ASP A C 1
ATOM 539 O O . ASP A 1 76 ? 9.267 7.167 -15.884 1.00 75.00 76 ASP A O 1
ATOM 543 N N . SER A 1 77 ? 9.885 8.694 -14.395 1.00 78.50 77 SER A N 1
ATOM 544 C CA . SER A 1 77 ? 10.545 7.707 -13.529 1.00 78.50 77 SER A CA 1
ATOM 545 C C . SER A 1 77 ? 9.547 6.946 -12.642 1.00 78.50 77 SER A C 1
ATOM 547 O O . SER A 1 77 ? 8.724 7.529 -11.949 1.00 78.50 77 SER A O 1
ATOM 549 N N . GLY A 1 78 ? 9.617 5.618 -12.637 1.00 81.44 78 GLY A N 1
ATOM 550 C CA . GLY A 1 78 ? 8.921 4.768 -11.665 1.00 81.44 78 GLY A CA 1
ATOM 551 C C . GLY A 1 78 ? 9.946 4.005 -10.837 1.00 81.44 78 GLY A C 1
ATOM 552 O O . GLY A 1 78 ? 10.887 3.465 -11.412 1.00 81.44 78 GLY A O 1
ATOM 553 N N . SER A 1 79 ? 9.775 3.942 -9.520 1.00 85.69 79 SER A N 1
ATOM 554 C CA . SER A 1 79 ? 10.692 3.261 -8.599 1.00 85.69 79 SER A CA 1
ATOM 555 C C . SER A 1 79 ? 9.929 2.294 -7.704 1.00 85.69 79 SER A C 1
ATOM 557 O O . SER A 1 79 ? 9.270 2.704 -6.753 1.00 85.69 79 SER A O 1
ATOM 559 N N . GLY A 1 80 ? 10.013 1.001 -7.999 1.00 86.56 80 GLY A N 1
ATOM 560 C CA . GLY A 1 80 ? 9.349 -0.057 -7.244 1.00 86.56 80 GLY A CA 1
ATOM 561 C C . GLY A 1 80 ? 10.355 -0.963 -6.549 1.00 86.56 80 GLY A C 1
ATOM 562 O O . GLY A 1 80 ? 11.265 -1.484 -7.189 1.00 86.56 80 GLY A O 1
ATOM 563 N N . PHE A 1 81 ? 10.164 -1.195 -5.255 1.00 89.12 81 PHE A N 1
ATOM 564 C CA . PHE A 1 81 ? 10.992 -2.085 -4.451 1.00 89.12 81 PHE A CA 1
ATOM 565 C C . PHE A 1 81 ? 10.132 -3.133 -3.742 1.00 89.12 81 PHE A C 1
ATOM 567 O O . PHE A 1 81 ? 9.194 -2.788 -3.019 1.00 89.12 81 PHE A O 1
ATOM 574 N N . ILE A 1 82 ? 10.474 -4.409 -3.921 1.00 88.31 82 ILE A N 1
ATOM 575 C CA . ILE A 1 82 ? 9.907 -5.539 -3.179 1.00 88.31 82 ILE A CA 1
ATOM 576 C C . ILE A 1 82 ? 11.037 -6.238 -2.421 1.00 88.31 82 ILE A C 1
ATOM 578 O O . ILE A 1 82 ? 11.986 -6.754 -3.016 1.00 88.31 82 ILE A O 1
ATOM 582 N N . SER A 1 83 ? 10.925 -6.237 -1.096 1.00 89.56 83 SER A N 1
ATOM 583 C CA . SER A 1 83 ? 11.879 -6.872 -0.190 1.00 89.56 83 SER A CA 1
ATOM 584 C C . SER A 1 83 ? 11.698 -8.387 -0.115 1.00 89.56 83 SER A C 1
ATOM 586 O O . SER A 1 83 ? 10.632 -8.909 -0.443 1.00 89.56 83 SER A O 1
ATOM 588 N N . SER A 1 84 ? 12.721 -9.065 0.410 1.00 87.38 84 SER A N 1
ATOM 589 C CA . SER A 1 84 ? 12.815 -10.523 0.490 1.00 87.38 84 SER A CA 1
ATOM 590 C C . SER A 1 84 ? 11.614 -11.184 1.169 1.00 87.38 84 SER A C 1
ATOM 592 O O . SER A 1 84 ? 10.989 -10.616 2.072 1.00 87.38 84 SER A O 1
ATOM 594 N N . HIS A 1 85 ? 11.317 -12.419 0.758 1.00 89.56 85 HIS A N 1
ATOM 595 C CA . HIS A 1 85 ? 10.241 -13.250 1.318 1.00 89.56 85 HIS A CA 1
ATOM 596 C C . HIS A 1 85 ? 8.830 -12.654 1.216 1.00 89.56 85 HIS A C 1
ATOM 598 O O . HIS A 1 85 ? 7.951 -13.033 1.995 1.00 89.56 85 HIS A O 1
ATOM 604 N N . SER A 1 86 ? 8.615 -11.702 0.310 1.00 90.00 86 SER A N 1
ATOM 605 C CA . SER A 1 86 ? 7.302 -11.097 0.068 1.00 90.00 86 SER A CA 1
ATOM 606 C C . SER A 1 86 ? 6.576 -11.809 -1.067 1.00 90.00 86 SER A C 1
ATOM 608 O O . SER A 1 86 ? 7.211 -12.329 -1.981 1.00 90.00 86 SER A O 1
ATOM 610 N N . CYS A 1 87 ? 5.246 -11.772 -1.040 1.00 89.31 87 CYS A N 1
ATOM 611 C CA . CYS A 1 87 ? 4.362 -12.321 -2.069 1.00 89.31 87 CYS A CA 1
ATOM 612 C C . CYS A 1 87 ? 4.522 -13.843 -2.282 1.00 89.31 87 CYS A C 1
ATOM 614 O O . CYS A 1 87 ? 4.177 -14.375 -3.339 1.00 89.31 87 CYS A O 1
ATOM 616 N N . ASN A 1 88 ? 5.038 -14.555 -1.279 1.00 88.06 88 ASN A N 1
ATOM 617 C CA . ASN A 1 88 ? 5.186 -16.006 -1.292 1.00 88.06 88 ASN A CA 1
ATOM 618 C C . ASN A 1 88 ? 3.818 -16.683 -1.197 1.00 88.06 88 ASN A C 1
ATOM 620 O O . ASN A 1 88 ? 2.950 -16.216 -0.457 1.00 88.06 88 ASN A O 1
ATOM 624 N N . ASN A 1 89 ? 3.621 -17.769 -1.949 1.00 87.69 89 ASN A N 1
ATOM 625 C CA . ASN A 1 89 ? 2.335 -18.467 -2.102 1.00 87.69 89 ASN A CA 1
ATOM 626 C C . ASN A 1 89 ? 1.159 -17.562 -2.522 1.00 87.69 89 ASN A C 1
ATOM 628 O O . ASN A 1 89 ? -0.005 -17.922 -2.328 1.00 87.69 89 ASN A O 1
ATOM 632 N N . ALA A 1 90 ? 1.423 -16.368 -3.056 1.00 86.94 90 ALA A N 1
ATOM 633 C CA . ALA A 1 90 ? 0.363 -15.492 -3.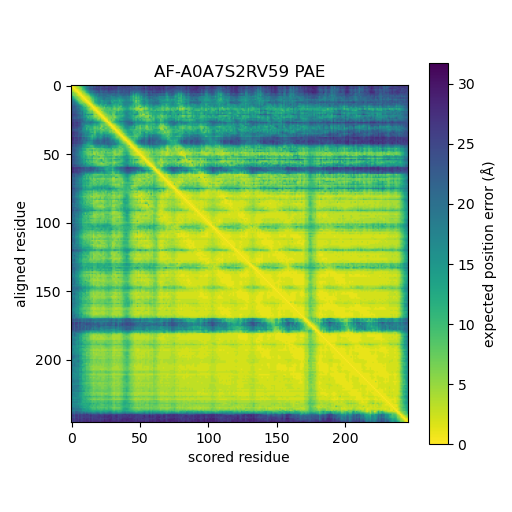526 1.00 86.94 90 ALA A CA 1
ATOM 634 C C . ALA A 1 90 ? -0.327 -16.115 -4.748 1.00 86.94 90 ALA A C 1
ATOM 636 O O . ALA A 1 90 ? 0.337 -16.601 -5.662 1.00 86.94 90 ALA A O 1
ATOM 637 N N . ALA A 1 91 ? -1.656 -16.093 -4.766 1.00 82.12 91 ALA A N 1
ATOM 638 C CA . ALA A 1 91 ? -2.499 -16.697 -5.786 1.00 82.12 91 ALA A CA 1
ATOM 639 C C . ALA A 1 91 ? -3.615 -15.724 -6.186 1.00 82.12 91 ALA A C 1
ATOM 641 O O . ALA A 1 91 ? -4.729 -15.805 -5.685 1.00 82.12 91 ALA A O 1
ATOM 642 N N . GLY A 1 92 ? -3.329 -14.766 -7.064 1.00 80.25 92 GLY A N 1
ATOM 643 C CA . GLY A 1 92 ? -4.301 -13.734 -7.423 1.00 80.25 92 GLY A CA 1
ATOM 644 C C . GLY A 1 92 ? -3.911 -12.949 -8.667 1.00 80.25 92 GLY A C 1
ATOM 645 O O . GLY A 1 92 ? -2.799 -13.072 -9.181 1.00 80.25 92 GLY A O 1
ATOM 646 N N . LEU A 1 93 ? -4.843 -12.139 -9.166 1.00 86.19 93 LEU A N 1
ATOM 647 C CA . LEU A 1 93 ? -4.556 -11.193 -10.242 1.00 86.19 93 LEU A CA 1
ATOM 648 C C . LEU A 1 93 ? -3.933 -9.939 -9.630 1.00 86.19 93 LEU A C 1
ATOM 650 O O . LEU A 1 93 ? -4.520 -9.339 -8.733 1.00 86.19 93 LEU A O 1
ATOM 654 N N . TYR A 1 94 ? -2.782 -9.520 -10.146 1.00 89.69 94 TYR A N 1
ATOM 655 C CA . TYR A 1 94 ? -2.097 -8.288 -9.767 1.00 89.69 94 TYR A CA 1
ATOM 656 C C . TYR A 1 94 ? -1.662 -8.233 -8.295 1.00 89.69 94 TYR A C 1
ATOM 658 O O . TYR A 1 94 ? -1.772 -7.191 -7.655 1.00 89.69 94 TYR A O 1
ATOM 666 N N . VAL A 1 95 ? -1.154 -9.333 -7.736 1.00 90.31 95 VAL A N 1
ATOM 667 C CA . VAL A 1 95 ? -0.592 -9.313 -6.375 1.00 90.31 95 VAL A CA 1
ATOM 668 C C . VAL A 1 95 ? 0.810 -8.709 -6.400 1.00 90.31 95 VAL A C 1
ATOM 670 O O . VAL A 1 95 ? 1.647 -9.131 -7.196 1.00 90.31 95 VAL A O 1
ATOM 673 N N . CYS A 1 96 ? 1.077 -7.725 -5.537 1.00 91.12 96 CYS A N 1
ATOM 674 C CA . CYS A 1 96 ? 2.341 -6.977 -5.509 1.00 91.12 96 CYS A CA 1
ATOM 675 C C . CYS A 1 96 ? 2.720 -6.392 -6.879 1.00 91.12 96 CYS A C 1
ATOM 677 O O . CYS A 1 96 ? 3.891 -6.360 -7.256 1.00 91.12 96 CYS A O 1
ATOM 679 N N . PHE A 1 97 ? 1.720 -6.018 -7.672 1.00 92.00 97 PHE A N 1
ATOM 680 C CA . PHE A 1 97 ? 1.911 -5.592 -9.050 1.00 92.00 97 PHE A CA 1
ATOM 681 C C . PHE A 1 97 ? 1.934 -4.072 -9.165 1.00 92.00 97 PHE A C 1
ATOM 683 O O . PHE A 1 97 ? 1.166 -3.381 -8.494 1.00 92.00 97 PHE A O 1
ATOM 690 N N . GLY A 1 98 ? 2.751 -3.539 -10.073 1.00 89.56 98 GLY A N 1
ATOM 691 C CA . GLY A 1 98 ? 2.729 -2.108 -10.378 1.00 89.56 98 GLY A CA 1
ATOM 692 C C . GLY A 1 98 ? 3.208 -1.239 -9.214 1.00 89.56 98 GLY A C 1
ATOM 693 O O . GLY A 1 98 ? 2.751 -0.106 -9.071 1.00 89.56 98 GLY A O 1
ATOM 694 N N . ASN A 1 99 ? 4.071 -1.769 -8.345 1.00 91.56 99 ASN A N 1
ATOM 695 C CA . ASN A 1 99 ? 4.632 -1.013 -7.233 1.00 91.56 99 ASN A CA 1
ATOM 696 C C . ASN A 1 99 ? 5.533 0.108 -7.768 1.00 91.56 99 ASN A C 1
ATOM 698 O O . ASN A 1 99 ? 6.380 -0.143 -8.623 1.00 91.56 99 ASN A O 1
ATOM 702 N N . GLY A 1 100 ? 5.350 1.337 -7.296 1.00 89.00 100 GLY A N 1
ATOM 703 C CA . GLY A 1 100 ? 6.061 2.515 -7.787 1.00 89.00 100 GLY A CA 1
ATOM 704 C C . GLY A 1 100 ? 5.788 2.830 -9.255 1.00 89.00 100 GLY A C 1
ATOM 705 O O . GLY A 1 100 ? 6.663 3.337 -9.951 1.00 89.00 100 GLY A O 1
ATOM 706 N N . PHE A 1 101 ? 4.610 2.470 -9.762 1.00 88.38 101 PHE A N 1
ATOM 707 C CA . PHE A 1 101 ? 4.259 2.745 -11.148 1.00 88.38 101 PHE A CA 1
ATOM 708 C C . PHE A 1 101 ? 4.076 4.252 -11.379 1.00 88.38 101 PHE A C 1
ATOM 710 O O . PHE A 1 101 ? 3.318 4.909 -10.660 1.00 88.38 101 PHE A O 1
ATOM 717 N N . GLY A 1 102 ? 4.729 4.778 -12.415 1.00 82.31 102 GLY A N 1
ATOM 718 C CA . GLY A 1 102 ? 4.571 6.153 -12.898 1.00 82.31 102 GLY A CA 1
ATOM 719 C C . GLY A 1 102 ? 3.910 6.191 -14.279 1.00 82.31 102 GLY A C 1
ATOM 720 O O . GLY A 1 102 ? 4.057 5.269 -15.072 1.00 82.31 102 GLY A O 1
ATOM 721 N N . ASN A 1 103 ? 3.157 7.240 -14.607 1.00 80.94 103 ASN A N 1
ATOM 722 C CA . ASN A 1 103 ? 2.698 7.460 -15.988 1.00 80.94 103 ASN A CA 1
ATOM 723 C C . ASN A 1 103 ? 3.168 8.804 -16.535 1.00 80.94 103 ASN A C 1
ATOM 725 O O . ASN A 1 103 ? 3.984 8.831 -17.447 1.00 80.94 103 ASN A O 1
ATOM 729 N N . SER A 1 104 ? 2.631 9.901 -15.991 1.00 80.94 104 SER A N 1
ATOM 730 C CA . SER A 1 104 ? 3.004 11.281 -16.351 1.00 80.94 104 SER A CA 1
ATOM 731 C C . SER A 1 104 ? 3.615 12.061 -15.185 1.00 80.94 104 SER A C 1
ATOM 733 O O . SER A 1 104 ? 3.824 13.276 -15.286 1.00 80.94 104 SER A O 1
ATOM 735 N N . LYS A 1 105 ? 3.808 11.362 -14.059 1.00 85.81 105 LYS A N 1
ATOM 736 C CA . LYS A 1 105 ? 4.559 11.795 -12.888 1.00 85.81 105 LYS A CA 1
ATOM 737 C C . LYS A 1 105 ? 5.241 10.608 -12.219 1.00 85.81 105 LYS A C 1
ATOM 739 O O . LYS A 1 105 ? 4.786 9.475 -12.408 1.00 85.81 105 LYS A O 1
ATOM 744 N N . PRO A 1 106 ? 6.286 10.868 -11.412 1.00 85.50 106 PRO A N 1
ATOM 745 C CA . PRO A 1 106 ? 6.989 9.801 -10.739 1.00 85.50 106 PRO A CA 1
ATOM 746 C C . PRO A 1 106 ? 6.131 9.037 -9.733 1.00 85.50 106 PRO A C 1
ATOM 748 O O . PRO A 1 106 ? 5.367 9.633 -8.970 1.00 85.50 106 PRO A O 1
ATOM 751 N N . GLY A 1 107 ? 6.294 7.719 -9.712 1.00 88.88 107 GLY A N 1
ATOM 752 C CA . GLY A 1 107 ? 5.744 6.838 -8.685 1.00 88.88 107 GLY A CA 1
ATOM 753 C C . GLY A 1 107 ? 6.871 6.164 -7.913 1.00 88.88 107 GLY A C 1
ATOM 754 O O . GLY A 1 107 ? 7.847 5.725 -8.513 1.00 88.88 107 GLY A O 1
ATOM 755 N N . SER A 1 108 ? 6.744 6.069 -6.594 1.00 92.94 108 SER A N 1
ATOM 756 C CA . SER A 1 108 ? 7.729 5.427 -5.721 1.00 92.94 108 SER A CA 1
ATOM 757 C C . SER A 1 108 ? 7.033 4.522 -4.724 1.00 92.94 108 SER A C 1
ATOM 759 O O . SER A 1 108 ? 6.221 4.979 -3.925 1.00 92.94 108 SER A O 1
ATOM 761 N N . GLY A 1 109 ? 7.353 3.237 -4.734 1.00 94.25 109 GLY A N 1
ATOM 762 C CA . GLY A 1 109 ? 6.641 2.267 -3.927 1.00 94.25 109 GLY A CA 1
ATOM 763 C C . GLY A 1 109 ? 7.548 1.194 -3.335 1.00 94.25 109 GLY A C 1
ATOM 764 O O . GLY A 1 109 ? 8.383 0.609 -4.019 1.00 94.25 109 GLY A O 1
ATOM 765 N N . PHE A 1 110 ? 7.361 0.927 -2.046 1.00 95.25 110 PHE A N 1
ATOM 766 C CA . PHE A 1 110 ? 8.157 0.009 -1.242 1.00 95.25 110 PHE A CA 1
ATOM 767 C C . PHE A 1 110 ? 7.251 -1.007 -0.550 1.00 95.25 110 PHE A C 1
ATOM 769 O O . PHE A 1 110 ? 6.365 -0.633 0.216 1.00 95.25 110 PHE A O 1
ATOM 776 N N . ILE A 1 111 ? 7.501 -2.290 -0.795 1.00 96.00 111 ILE A N 1
ATOM 777 C CA . ILE A 1 111 ? 6.900 -3.407 -0.063 1.00 96.00 111 ILE A CA 1
ATOM 778 C C . ILE A 1 111 ? 8.016 -4.060 0.751 1.00 96.00 111 ILE A C 1
ATOM 780 O O . ILE A 1 111 ? 8.989 -4.567 0.187 1.00 96.00 111 ILE A O 1
ATOM 784 N N . LEU A 1 112 ? 7.907 -3.996 2.078 1.00 96.06 112 LEU A N 1
ATOM 785 C CA . LEU A 1 112 ? 8.891 -4.571 2.993 1.00 96.06 112 LEU A CA 1
ATOM 786 C C . LEU A 1 112 ? 8.669 -6.076 3.196 1.00 96.06 112 LEU A C 1
ATOM 788 O O . LEU A 1 112 ? 7.660 -6.634 2.771 1.00 96.06 112 LEU A O 1
ATOM 792 N N . SER A 1 113 ? 9.643 -6.736 3.825 1.00 94.44 113 SER A N 1
ATOM 793 C CA . SER A 1 113 ? 9.764 -8.197 3.825 1.00 94.44 113 SER A CA 1
ATOM 794 C C . SER A 1 113 ? 8.570 -8.907 4.459 1.00 94.44 113 SER A C 1
ATOM 796 O O . SER A 1 113 ? 7.903 -8.379 5.353 1.00 94.44 113 SER A O 1
ATOM 798 N N . HIS A 1 114 ? 8.333 -10.142 4.013 1.00 95.31 114 HIS A N 1
ATOM 799 C CA . HIS A 1 114 ? 7.251 -11.007 4.498 1.00 95.31 114 HIS A CA 1
ATOM 800 C C . HIS A 1 114 ? 5.833 -10.458 4.296 1.00 95.31 114 HIS A C 1
ATOM 802 O O . HIS A 1 114 ? 4.919 -10.863 5.017 1.00 95.31 114 HIS A O 1
ATOM 808 N N . SER A 1 115 ? 5.643 -9.544 3.346 1.00 95.88 115 SER A N 1
ATOM 809 C CA . SER A 1 115 ? 4.346 -8.913 3.082 1.00 95.88 115 SER A CA 1
ATOM 810 C C . SER A 1 115 ? 3.639 -9.546 1.893 1.00 95.88 115 SER A C 1
ATOM 812 O O . SER A 1 115 ? 4.281 -10.077 0.989 1.00 95.88 115 SER A O 1
ATOM 814 N N . CYS A 1 116 ? 2.310 -9.449 1.871 1.00 94.12 116 CYS A N 1
ATOM 815 C CA . CYS A 1 116 ? 1.448 -9.957 0.801 1.00 94.12 116 CYS A CA 1
ATOM 816 C C . CYS A 1 116 ? 1.573 -11.481 0.565 1.00 94.12 116 CYS A C 1
ATOM 818 O O . CYS A 1 116 ? 1.199 -11.986 -0.493 1.00 94.12 116 CYS A O 1
ATOM 820 N N . ASN A 1 117 ? 2.096 -12.222 1.544 1.00 92.38 117 ASN A N 1
ATOM 821 C CA . ASN A 1 117 ? 2.201 -13.677 1.522 1.00 92.38 117 ASN A CA 1
ATOM 822 C C . ASN A 1 117 ? 0.820 -14.322 1.648 1.00 92.38 117 ASN A C 1
ATOM 824 O O . ASN A 1 117 ? -0.054 -13.807 2.350 1.00 92.38 117 ASN A O 1
ATOM 828 N N . ASP A 1 118 ? 0.623 -15.451 0.969 1.00 91.12 118 ASP A N 1
ATOM 829 C CA . ASP A 1 118 ? -0.641 -16.194 0.901 1.00 91.12 118 ASP A CA 1
ATOM 830 C C . ASP A 1 118 ? -1.842 -15.330 0.441 1.00 91.12 118 ASP A C 1
ATOM 832 O O . ASP A 1 118 ? -2.999 -15.642 0.728 1.00 91.12 118 ASP A O 1
ATOM 836 N N . ALA A 1 119 ? -1.592 -14.198 -0.226 1.00 89.69 119 ALA A N 1
ATOM 837 C CA . ALA A 1 119 ? -2.635 -13.313 -0.732 1.00 89.69 119 ALA A CA 1
ATOM 838 C C . ALA A 1 119 ? -3.391 -13.983 -1.885 1.00 89.69 119 ALA A C 1
ATOM 840 O O . ALA A 1 119 ? -2.768 -14.482 -2.817 1.00 89.69 119 ALA A O 1
ATOM 841 N N . THR A 1 120 ? -4.727 -13.976 -1.846 1.00 85.94 120 THR A N 1
ATOM 842 C CA . THR A 1 120 ? -5.562 -14.710 -2.824 1.00 85.94 120 THR A CA 1
ATOM 843 C C . THR A 1 120 ? -6.497 -13.823 -3.655 1.00 85.94 120 THR A C 1
ATOM 845 O O . THR A 1 120 ? -7.229 -14.302 -4.519 1.00 85.94 120 THR A O 1
ATOM 848 N N . GLY A 1 121 ? -6.502 -12.515 -3.381 1.00 80.00 121 GLY A N 1
ATOM 849 C CA . GLY A 1 121 ? -7.411 -11.555 -4.004 1.00 80.00 121 GLY A CA 1
ATOM 850 C C . GLY A 1 121 ? -6.907 -10.914 -5.298 1.00 80.00 121 GLY A C 1
ATOM 851 O O . GLY A 1 121 ? -5.763 -11.077 -5.718 1.00 80.00 121 GLY A O 1
ATOM 852 N N . GLU A 1 122 ? -7.782 -10.119 -5.911 1.00 89.00 122 GLU A N 1
ATOM 853 C CA . GLU A 1 122 ? -7.435 -9.202 -7.001 1.00 89.00 122 GLU A CA 1
ATOM 854 C C . GLU A 1 122 ? -6.757 -7.940 -6.438 1.00 89.00 122 GLU A C 1
ATOM 856 O O . GLU A 1 122 ? -7.222 -7.383 -5.448 1.00 89.00 122 GLU A O 1
ATOM 861 N N . TRP A 1 123 ? -5.695 -7.442 -7.063 1.00 92.06 123 TRP A N 1
ATOM 862 C CA . TRP A 1 123 ? -5.039 -6.176 -6.704 1.00 92.06 123 TRP A CA 1
ATOM 863 C C . TRP A 1 123 ? -4.442 -6.104 -5.285 1.00 92.06 123 TRP A C 1
ATOM 865 O O . TRP A 1 123 ? -4.306 -5.013 -4.732 1.00 92.06 123 TRP A O 1
ATOM 875 N N . VAL A 1 124 ? -4.065 -7.224 -4.663 1.00 93.69 124 VAL A N 1
ATOM 876 C CA . VAL A 1 124 ? -3.477 -7.197 -3.308 1.00 93.69 124 VAL A CA 1
ATOM 877 C C . VAL A 1 124 ? -2.108 -6.525 -3.333 1.00 93.69 124 VAL A C 1
ATOM 879 O O . VAL A 1 124 ? -1.236 -6.931 -4.097 1.00 93.69 124 VAL A O 1
ATOM 882 N N . CYS A 1 125 ? -1.907 -5.499 -2.503 1.00 95.50 125 CYS A N 1
ATOM 883 C CA . CYS A 1 125 ? -0.692 -4.672 -2.503 1.00 95.50 125 CYS A CA 1
ATOM 884 C C . CYS A 1 125 ? -0.365 -4.040 -3.869 1.00 95.50 125 CYS A C 1
ATOM 886 O O . CYS A 1 125 ? 0.778 -3.655 -4.123 1.00 95.50 125 CYS A O 1
ATOM 888 N N . ALA A 1 126 ? -1.339 -3.974 -4.779 1.00 94.81 126 ALA A N 1
ATOM 889 C CA . ALA A 1 126 ? -1.111 -3.464 -6.117 1.00 94.81 126 ALA A CA 1
ATOM 890 C C . ALA A 1 126 ? -1.050 -1.943 -6.127 1.00 94.81 126 ALA A C 1
ATOM 892 O O . ALA A 1 126 ? -1.734 -1.275 -5.345 1.00 94.81 126 ALA A O 1
ATOM 893 N N . PHE A 1 127 ? -0.285 -1.397 -7.070 1.00 95.19 127 PHE A N 1
ATOM 894 C CA . PHE A 1 127 ? -0.213 0.042 -7.316 1.00 95.19 127 PHE A CA 1
ATOM 895 C C . PHE A 1 127 ? 0.137 0.854 -6.064 1.00 95.19 127 PHE A C 1
ATOM 897 O O . PHE A 1 127 ? -0.324 1.980 -5.870 1.00 95.19 127 PHE A O 1
ATOM 904 N N . ASN A 1 128 ? 0.957 0.271 -5.194 1.00 96.88 128 ASN A N 1
ATOM 905 C CA . ASN A 1 128 ? 1.559 0.985 -4.084 1.00 96.88 128 ASN A CA 1
ATOM 906 C C . ASN A 1 128 ? 2.490 2.078 -4.639 1.00 96.88 128 ASN A C 1
ATOM 908 O O . ASN A 1 128 ? 3.335 1.793 -5.480 1.00 96.88 128 ASN A O 1
ATOM 912 N N . GLY A 1 129 ? 2.316 3.328 -4.217 1.00 94.69 129 GLY A N 1
ATOM 913 C CA . GLY A 1 129 ? 3.083 4.470 -4.715 1.00 94.69 129 GLY A CA 1
ATOM 914 C C . GLY A 1 129 ? 2.764 4.880 -6.152 1.00 94.69 129 GLY A C 1
ATOM 915 O O . GLY A 1 129 ? 3.644 5.353 -6.866 1.00 94.69 129 GLY A O 1
ATOM 916 N N . TYR A 1 130 ? 1.533 4.660 -6.610 1.00 92.75 130 TYR A N 1
ATOM 917 C CA . TYR A 1 130 ? 1.145 4.895 -7.999 1.00 92.75 130 TYR A CA 1
ATOM 918 C C . TYR A 1 130 ? 0.945 6.384 -8.330 1.00 92.75 130 TYR A C 1
ATOM 920 O O . TYR A 1 130 ? 0.061 7.043 -7.770 1.00 92.75 130 TYR A O 1
ATOM 928 N N . GLY A 1 131 ? 1.720 6.890 -9.294 1.00 84.94 131 GLY A N 1
ATOM 929 C CA . GLY A 1 131 ? 1.684 8.271 -9.782 1.00 84.94 131 GLY A CA 1
ATOM 930 C C . GLY A 1 131 ? 1.130 8.391 -11.207 1.00 84.94 131 GLY A C 1
ATOM 931 O O . GLY A 1 131 ? 1.836 8.142 -12.182 1.00 84.94 131 GLY A O 1
ATOM 932 N N . LEU A 1 132 ? -0.139 8.797 -11.361 1.00 85.12 132 LEU A N 1
ATOM 933 C CA . LEU A 1 132 ? -0.727 9.102 -12.679 1.00 85.12 132 LEU A CA 1
ATOM 934 C C . LEU A 1 132 ? -0.435 10.542 -13.095 1.00 85.12 132 LEU A C 1
ATOM 936 O O . LEU A 1 132 ? 0.359 10.765 -14.003 1.00 85.12 132 LEU A O 1
ATOM 940 N N . THR A 1 133 ? -1.095 11.495 -12.436 1.00 85.12 133 THR A N 1
ATOM 941 C CA . THR A 1 133 ? -1.067 12.944 -12.708 1.00 85.12 133 THR A CA 1
ATOM 942 C C . THR A 1 133 ? -0.292 13.732 -11.650 1.00 85.12 133 THR A C 1
ATOM 944 O O . THR A 1 133 ? -0.118 14.942 -11.777 1.00 85.12 133 THR A O 1
ATOM 947 N N . GLY A 1 134 ? 0.157 13.049 -10.601 1.00 85.44 134 GLY A N 1
ATOM 948 C CA . GLY A 1 134 ? 0.844 13.575 -9.428 1.00 85.44 134 GLY A CA 1
ATOM 949 C C . GLY A 1 134 ? 1.833 12.539 -8.905 1.00 85.44 134 GLY A C 1
ATOM 950 O O . GLY A 1 134 ? 1.765 11.371 -9.295 1.00 85.44 134 GLY A O 1
ATOM 951 N N . THR A 1 135 ? 2.758 12.970 -8.050 1.00 89.25 135 THR A N 1
ATOM 952 C CA . THR A 1 135 ? 3.725 12.059 -7.432 1.00 89.25 135 THR A CA 1
ATOM 953 C C . THR A 1 135 ? 3.002 11.103 -6.489 1.00 89.25 135 THR A C 1
ATOM 955 O O . THR A 1 135 ? 2.231 11.554 -5.645 1.00 89.25 135 THR A O 1
ATOM 958 N N . GLY A 1 136 ? 3.242 9.802 -6.638 1.00 94.06 136 GLY A N 1
ATOM 959 C CA . GLY A 1 136 ? 2.762 8.782 -5.706 1.00 94.06 136 GLY A CA 1
ATOM 960 C C . GLY A 1 136 ? 3.908 8.231 -4.866 1.00 94.06 136 GLY A C 1
ATOM 961 O O . GLY A 1 136 ? 4.974 7.934 -5.403 1.00 94.06 136 GLY A O 1
ATOM 962 N N . TYR A 1 137 ? 3.702 8.086 -3.560 1.00 96.00 137 TYR A N 1
ATOM 963 C CA . TYR A 1 137 ? 4.666 7.495 -2.637 1.00 96.00 137 TYR A CA 1
ATOM 964 C C . TYR A 1 137 ? 3.984 6.525 -1.673 1.00 96.00 137 TYR A C 1
ATOM 966 O O . TYR A 1 137 ? 3.163 6.928 -0.852 1.00 96.00 137 TYR A O 1
ATOM 974 N N . GLY A 1 138 ? 4.338 5.244 -1.740 1.00 97.50 138 GLY A N 1
ATOM 975 C CA . GLY A 1 138 ? 3.711 4.197 -0.938 1.00 97.50 138 GLY A CA 1
ATOM 976 C C . GLY A 1 138 ? 4.724 3.346 -0.183 1.00 97.50 138 GLY A C 1
ATOM 977 O O . GLY A 1 138 ? 5.644 2.795 -0.786 1.00 97.50 138 GLY A O 1
ATOM 978 N N . ILE A 1 139 ? 4.539 3.174 1.124 1.00 98.12 139 ILE A N 1
ATOM 979 C CA . ILE A 1 139 ? 5.260 2.179 1.929 1.00 98.12 139 ILE A CA 1
ATOM 980 C C . ILE A 1 139 ? 4.262 1.195 2.530 1.00 98.12 139 ILE A C 1
ATOM 982 O O . ILE A 1 139 ? 3.318 1.605 3.205 1.00 98.12 139 ILE A O 1
ATOM 986 N N . ILE A 1 140 ? 4.528 -0.095 2.345 1.00 98.44 140 ILE A N 1
ATOM 987 C CA . ILE A 1 140 ? 3.868 -1.196 3.047 1.00 98.44 140 ILE A CA 1
ATOM 988 C C . ILE A 1 140 ? 4.893 -1.855 3.973 1.00 98.44 140 ILE A C 1
ATOM 990 O O . ILE A 1 140 ? 5.919 -2.362 3.512 1.00 98.44 140 ILE A O 1
ATOM 994 N N . GLY A 1 141 ? 4.611 -1.809 5.276 1.00 97.94 141 GLY A N 1
ATOM 995 C CA . GLY A 1 141 ? 5.421 -2.373 6.351 1.00 97.94 141 GLY A CA 1
ATOM 996 C C . GLY A 1 141 ? 5.537 -3.893 6.284 1.00 97.94 141 GLY A C 1
ATOM 997 O O . GLY A 1 141 ? 4.799 -4.555 5.562 1.00 97.94 141 GLY A O 1
ATOM 998 N N . THR A 1 142 ? 6.456 -4.457 7.060 1.00 97.62 142 THR A N 1
ATOM 999 C CA . THR A 1 142 ? 6.720 -5.900 7.103 1.00 97.62 142 THR A CA 1
ATOM 1000 C C . THR A 1 142 ? 5.505 -6.689 7.576 1.00 97.62 142 THR A C 1
ATOM 1002 O O . THR A 1 142 ? 4.688 -6.193 8.354 1.00 97.62 142 THR A O 1
ATOM 1005 N N . HIS A 1 143 ? 5.391 -7.943 7.135 1.00 96.94 143 HIS A N 1
ATOM 1006 C CA . HIS A 1 143 ? 4.303 -8.839 7.544 1.00 96.94 143 HIS A CA 1
ATOM 1007 C C . HIS A 1 143 ? 2.897 -8.263 7.332 1.00 96.94 143 HIS A C 1
ATOM 1009 O O . HIS A 1 143 ? 1.979 -8.629 8.065 1.00 96.94 143 HIS A O 1
ATOM 1015 N N . SER A 1 144 ? 2.725 -7.352 6.375 1.00 97.50 144 SER A N 1
ATOM 1016 C CA . SER A 1 144 ? 1.450 -6.675 6.134 1.00 97.50 144 SER A CA 1
ATOM 1017 C C . SER A 1 144 ? 0.749 -7.239 4.913 1.00 97.50 144 SER A C 1
ATOM 1019 O O . SER A 1 144 ? 1.383 -7.791 4.012 1.00 97.50 144 SER A O 1
ATOM 1021 N N . CYS A 1 145 ? -0.573 -7.073 4.865 1.00 96.06 145 CYS A N 1
ATOM 1022 C CA . CYS A 1 145 ? -1.413 -7.484 3.739 1.00 96.06 145 CYS A CA 1
ATOM 1023 C C . CYS A 1 145 ? -1.349 -8.997 3.427 1.00 96.06 145 CYS A C 1
ATOM 1025 O O . CYS A 1 145 ? -1.772 -9.439 2.356 1.00 96.06 145 CYS A O 1
ATOM 1027 N N . ASN A 1 146 ? -0.812 -9.801 4.347 1.00 94.06 146 ASN A N 1
ATOM 1028 C CA . ASN A 1 146 ? -0.765 -11.252 4.242 1.00 94.06 146 ASN A CA 1
ATOM 1029 C C . ASN A 1 146 ? -2.185 -11.802 4.261 1.00 94.06 146 ASN A C 1
ATOM 1031 O O . ASN A 1 146 ? -3.036 -11.288 4.983 1.00 94.06 1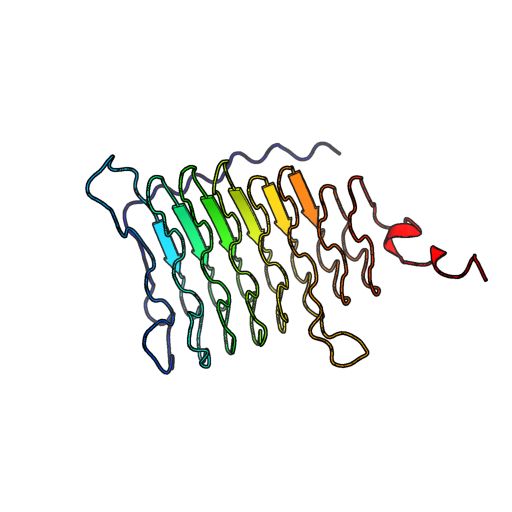46 ASN A O 1
ATOM 1035 N N . LYS A 1 147 ? -2.455 -12.833 3.454 1.00 91.00 147 LYS A N 1
ATOM 1036 C CA . LYS A 1 147 ? -3.809 -13.380 3.247 1.00 91.00 147 LYS A CA 1
ATOM 1037 C C . LYS A 1 147 ? -4.819 -12.315 2.798 1.00 91.00 147 LYS A C 1
ATOM 1039 O O . LYS A 1 147 ? -6.028 -12.484 2.964 1.00 91.00 147 LYS A O 1
ATOM 1044 N N . GLY A 1 148 ? -4.317 -11.215 2.231 1.00 86.56 148 GLY A N 1
ATOM 1045 C CA . GLY A 1 148 ? -5.119 -10.127 1.706 1.00 86.56 148 GLY A CA 1
ATOM 1046 C C . GLY A 1 148 ? -6.044 -10.598 0.589 1.00 86.56 148 GLY A C 1
ATOM 1047 O O . GLY A 1 148 ? -5.754 -11.553 -0.142 1.00 86.56 148 GLY A O 1
ATOM 1048 N N . ASN A 1 149 ? -7.168 -9.903 0.474 1.00 87.81 149 ASN A N 1
ATOM 1049 C CA . ASN A 1 149 ? -8.208 -10.180 -0.500 1.00 87.81 149 ASN A CA 1
ATOM 1050 C C . ASN A 1 149 ? -8.360 -9.006 -1.476 1.00 87.81 149 ASN A C 1
ATOM 1052 O O . ASN A 1 149 ? -7.523 -8.108 -1.485 1.00 87.81 149 ASN A O 1
ATOM 1056 N N . ALA A 1 150 ? -9.398 -9.019 -2.316 1.00 90.50 150 ALA A N 1
ATOM 1057 C CA . ALA A 1 150 ? -9.605 -8.034 -3.369 1.00 90.50 150 ALA A CA 1
ATOM 1058 C C . ALA A 1 150 ? -9.392 -6.592 -2.869 1.00 90.50 150 ALA A C 1
ATOM 1060 O O . ALA A 1 150 ? -10.137 -6.096 -2.031 1.00 90.50 150 ALA A O 1
ATOM 1061 N N . GLY A 1 151 ? -8.354 -5.925 -3.374 1.00 92.50 151 GLY A N 1
ATOM 1062 C CA . GLY A 1 151 ? -8.014 -4.541 -3.067 1.00 92.50 151 GLY A CA 1
ATOM 1063 C C . GLY A 1 151 ? -7.314 -4.289 -1.725 1.00 92.50 151 GLY A C 1
ATOM 1064 O O . GLY A 1 151 ? -7.055 -3.122 -1.420 1.00 92.50 151 GLY A O 1
ATOM 1065 N N . THR A 1 152 ? -6.985 -5.308 -0.922 1.00 95.62 152 THR A N 1
ATOM 1066 C CA . THR A 1 152 ? -6.232 -5.127 0.333 1.00 95.62 152 THR A CA 1
ATOM 1067 C C . THR A 1 152 ? -4.909 -4.408 0.068 1.00 95.62 152 THR A C 1
ATOM 1069 O O . THR A 1 152 ? -4.122 -4.839 -0.776 1.00 95.62 152 THR A O 1
ATOM 1072 N N . CYS A 1 153 ? -4.673 -3.302 0.781 1.00 97.31 153 CYS A N 1
ATOM 1073 C CA . CYS A 1 153 ? -3.505 -2.423 0.627 1.00 97.31 153 CYS A CA 1
ATOM 1074 C C . CYS A 1 153 ? -3.287 -1.853 -0.785 1.00 97.31 153 CYS A C 1
ATOM 1076 O O . CYS A 1 153 ? -2.216 -1.323 -1.084 1.00 97.31 153 CYS A O 1
ATOM 1078 N N . SER A 1 154 ? -4.272 -1.979 -1.676 1.00 96.44 154 SER A N 1
ATOM 1079 C CA . SER A 1 154 ? -4.162 -1.462 -3.037 1.00 96.44 154 SER A CA 1
ATOM 1080 C C . SER A 1 154 ? -4.163 0.063 -3.038 1.00 96.44 154 SER A C 1
ATOM 1082 O O . SER A 1 154 ? -4.815 0.691 -2.199 1.00 96.44 154 SER A O 1
ATOM 1084 N N . PHE A 1 155 ? -3.455 0.660 -3.998 1.00 96.88 155 PHE A N 1
ATOM 1085 C CA . PHE A 1 155 ? -3.416 2.114 -4.198 1.00 96.88 155 PHE A CA 1
ATOM 1086 C C . PHE A 1 155 ? -2.939 2.910 -2.968 1.00 96.88 155 PHE A C 1
ATOM 1088 O O . PHE A 1 155 ? -3.291 4.079 -2.803 1.00 96.88 155 PHE A O 1
ATOM 1095 N N . ASN A 1 156 ? -2.135 2.299 -2.095 1.00 97.94 156 ASN A N 1
ATOM 1096 C CA . ASN A 1 156 ? -1.489 3.009 -0.995 1.00 97.94 156 ASN A CA 1
ATOM 1097 C C . ASN A 1 156 ? -0.542 4.084 -1.555 1.00 97.94 156 ASN A C 1
ATOM 1099 O O . ASN A 1 156 ? 0.348 3.772 -2.341 1.00 97.94 156 ASN A O 1
ATOM 1103 N N . GLY A 1 157 ? -0.741 5.348 -1.185 1.00 97.00 157 GLY A N 1
ATOM 1104 C CA . GLY A 1 157 ? 0.025 6.479 -1.710 1.00 97.00 157 GLY A CA 1
ATOM 1105 C C . GLY A 1 157 ? -0.315 6.866 -3.150 1.00 97.00 157 GLY A C 1
ATOM 1106 O O . GLY A 1 157 ? 0.535 7.395 -3.864 1.00 97.00 157 GLY A O 1
ATOM 1107 N N . HIS A 1 158 ? -1.529 6.573 -3.619 1.00 95.62 158 HIS A N 1
ATOM 1108 C CA . HIS A 1 158 ? -1.974 6.977 -4.951 1.00 95.62 158 HIS A CA 1
ATOM 1109 C C . HIS A 1 158 ? -2.061 8.505 -5.076 1.00 95.62 158 HIS A C 1
ATOM 1111 O O . HIS A 1 158 ? -2.881 9.120 -4.404 1.00 95.62 158 HIS A O 1
ATOM 1117 N N . LEU A 1 159 ? -1.247 9.122 -5.940 1.00 93.81 159 LEU A N 1
ATOM 1118 C CA . LEU A 1 159 ? -1.198 10.592 -6.096 1.00 93.81 159 LEU A CA 1
ATOM 1119 C C . LEU A 1 159 ? -0.930 11.355 -4.777 1.00 93.81 159 LEU A C 1
ATOM 1121 O O . LEU A 1 159 ? -1.293 12.523 -4.639 1.00 93.81 159 LEU A O 1
ATOM 1125 N N . GLY A 1 160 ? -0.314 10.691 -3.800 1.00 95.56 160 GLY A N 1
ATOM 1126 C CA . GLY A 1 160 ? -0.051 11.218 -2.467 1.00 95.56 160 GLY A CA 1
ATOM 1127 C C . GLY A 1 160 ? 0.981 10.368 -1.733 1.00 95.56 160 GLY A C 1
ATOM 1128 O O . GLY A 1 160 ? 1.749 9.644 -2.359 1.00 95.56 160 GLY A O 1
ATOM 1129 N N . ASN A 1 161 ? 0.994 10.434 -0.404 1.00 96.94 161 ASN A N 1
ATOM 1130 C CA . ASN A 1 161 ? 1.915 9.695 0.454 1.00 96.94 161 AS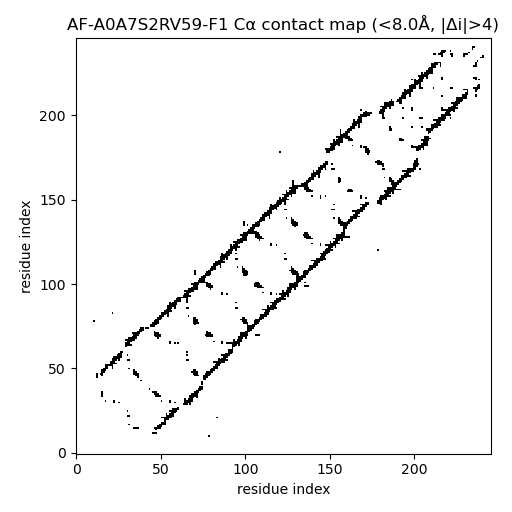N A CA 1
ATOM 1131 C C . ASN A 1 161 ? 1.133 8.774 1.395 1.00 96.94 161 ASN A C 1
ATOM 1133 O O . ASN A 1 161 ? 0.424 9.246 2.284 1.00 96.94 161 ASN A O 1
ATOM 1137 N N . GLY A 1 162 ? 1.293 7.465 1.235 1.00 98.12 162 GLY A N 1
ATOM 1138 C CA . GLY A 1 162 ? 0.657 6.457 2.076 1.00 98.12 162 GLY A CA 1
ATOM 1139 C C . GLY A 1 162 ? 1.688 5.582 2.774 1.00 98.12 162 GLY A C 1
ATOM 1140 O O . GLY A 1 162 ? 2.523 4.954 2.123 1.00 98.12 162 GLY A O 1
ATOM 1141 N N . THR A 1 163 ? 1.608 5.495 4.099 1.00 98.56 163 THR A N 1
ATOM 1142 C CA . THR A 1 163 ? 2.395 4.535 4.885 1.00 98.56 163 THR A CA 1
ATOM 1143 C C . THR A 1 163 ? 1.470 3.575 5.617 1.00 98.56 163 THR A C 1
ATOM 1145 O O . THR A 1 163 ? 0.581 4.009 6.347 1.00 98.56 163 THR A O 1
ATOM 1148 N N . ILE A 1 164 ? 1.704 2.278 5.456 1.00 98.62 164 ILE A N 1
ATOM 1149 C CA . ILE A 1 164 ? 1.069 1.204 6.221 1.00 98.62 164 ILE A CA 1
ATOM 1150 C C . ILE A 1 164 ? 2.139 0.580 7.116 1.00 98.62 164 ILE A C 1
ATOM 1152 O O . ILE A 1 164 ? 3.178 0.155 6.616 1.00 98.62 164 ILE A O 1
ATOM 1156 N N . GLY A 1 165 ? 1.910 0.565 8.428 1.00 98.31 165 GLY A N 1
ATOM 1157 C CA . GLY A 1 165 ? 2.815 -0.014 9.419 1.00 98.31 165 GLY A CA 1
ATOM 1158 C C . GLY A 1 165 ? 2.835 -1.540 9.394 1.00 98.31 165 GLY A C 1
ATOM 1159 O O . GLY A 1 165 ? 1.996 -2.176 8.759 1.00 98.31 165 GLY A O 1
ATOM 1160 N N . ASP A 1 166 ? 3.780 -2.127 10.122 1.00 98.50 166 ASP A N 1
ATOM 1161 C CA . ASP A 1 166 ? 4.002 -3.572 10.179 1.00 98.50 166 ASP A CA 1
ATOM 1162 C C . ASP A 1 166 ? 2.765 -4.335 10.675 1.00 98.50 166 ASP A C 1
ATOM 1164 O O . ASP A 1 166 ? 1.990 -3.821 11.480 1.00 98.50 166 ASP A O 1
ATOM 1168 N N . TYR A 1 167 ? 2.607 -5.594 10.260 1.00 97.50 167 TYR A N 1
ATOM 1169 C CA . TYR A 1 167 ? 1.523 -6.490 10.692 1.00 97.50 167 TYR A CA 1
ATOM 1170 C C . TYR A 1 167 ? 0.100 -5.954 10.455 1.00 97.50 167 TYR A C 1
ATOM 1172 O O . TYR A 1 167 ? -0.850 -6.392 11.116 1.00 97.50 167 TYR A O 1
ATOM 1180 N N . SER A 1 168 ? -0.066 -5.016 9.527 1.00 97.81 168 SER A N 1
ATOM 1181 C CA . SER A 1 168 ? -1.353 -4.374 9.264 1.00 97.81 168 SER A CA 1
ATOM 1182 C C . SER A 1 168 ? -2.081 -5.034 8.100 1.00 97.81 168 SER A C 1
ATOM 1184 O O . SER A 1 168 ? -1.473 -5.653 7.224 1.00 97.81 168 SER A O 1
ATOM 1186 N N . CYS A 1 169 ? -3.401 -4.855 8.057 1.00 96.12 169 CYS A N 1
ATOM 1187 C CA . CYS A 1 169 ? -4.229 -5.229 6.909 1.00 96.12 169 CYS A CA 1
ATOM 1188 C C . CYS A 1 169 ? -4.199 -6.738 6.553 1.00 96.12 169 CYS A C 1
ATOM 1190 O O . CYS A 1 169 ? -4.440 -7.115 5.411 1.00 96.12 169 CYS A O 1
ATOM 1192 N N . ASN A 1 170 ? -3.918 -7.617 7.519 1.00 92.94 170 ASN A N 1
ATOM 1193 C CA . ASN A 1 170 ? -3.703 -9.058 7.311 1.00 92.94 170 ASN A CA 1
ATOM 1194 C C . ASN A 1 170 ? -4.982 -9.916 7.312 1.00 92.94 170 ASN A C 1
ATOM 1196 O O . ASN A 1 170 ? -4.913 -11.138 7.195 1.00 92.94 170 ASN A O 1
ATOM 1200 N N . ASN A 1 171 ? -6.155 -9.325 7.544 1.00 78.69 171 ASN A N 1
ATOM 1201 C CA . ASN A 1 171 ? -7.372 -10.102 7.787 1.00 78.69 171 ASN A CA 1
ATOM 1202 C C . ASN A 1 171 ? -8.623 -9.395 7.249 1.00 78.69 171 ASN A C 1
ATOM 1204 O O . ASN A 1 171 ? -9.505 -8.973 7.993 1.00 78.69 171 ASN A O 1
ATOM 1208 N N . ALA A 1 172 ? -8.678 -9.257 5.923 1.00 63.50 172 ALA A N 1
ATOM 1209 C CA . ALA A 1 172 ? -9.797 -8.643 5.207 1.00 63.50 172 ALA A CA 1
ATOM 1210 C C . ALA A 1 172 ? -10.856 -9.666 4.729 1.00 63.50 172 ALA A C 1
ATOM 1212 O O . ALA A 1 172 ? -11.651 -9.392 3.835 1.00 63.50 172 ALA A O 1
ATOM 1213 N N . THR A 1 173 ? -10.896 -10.881 5.286 1.00 63.75 173 THR A N 1
ATOM 1214 C CA . THR A 1 173 ? -11.982 -11.823 4.976 1.00 63.75 173 THR A CA 1
ATOM 1215 C C . THR A 1 173 ? -13.275 -11.371 5.652 1.00 63.75 173 THR A C 1
ATOM 1217 O O . THR A 1 173 ? -13.426 -11.522 6.865 1.00 63.75 173 THR A O 1
ATOM 1220 N N . GLY A 1 174 ? -14.200 -10.815 4.863 1.00 56.06 174 GLY A N 1
ATOM 1221 C CA . GLY A 1 174 ? -15.516 -10.367 5.317 1.00 56.06 174 GLY A CA 1
ATOM 1222 C C . GLY A 1 174 ? -16.325 -11.489 5.971 1.00 56.06 174 GLY A C 1
ATOM 1223 O O . GLY A 1 174 ? -16.291 -12.640 5.528 1.00 56.06 174 GLY A O 1
ATOM 1224 N N . MET A 1 175 ? -17.118 -11.151 6.993 1.00 49.03 175 MET A N 1
ATOM 1225 C CA . MET A 1 175 ? -17.938 -12.105 7.767 1.00 49.03 175 MET A CA 1
ATOM 1226 C C . MET A 1 175 ? -18.974 -12.881 6.926 1.00 49.03 175 MET A C 1
ATOM 1228 O O . MET A 1 175 ? -19.525 -13.876 7.386 1.00 49.03 175 MET A O 1
ATOM 1232 N N . ASN A 1 176 ? -19.215 -12.463 5.679 1.00 54.44 176 ASN A N 1
ATOM 1233 C CA . ASN A 1 176 ? -20.213 -13.040 4.774 1.00 54.44 176 ASN A CA 1
ATOM 1234 C C . ASN A 1 176 ? -19.607 -13.786 3.572 1.00 54.44 176 ASN A C 1
ATOM 1236 O O . ASN A 1 176 ? -20.293 -13.990 2.570 1.00 54.44 176 ASN A O 1
ATOM 1240 N N . GLY A 1 177 ? -18.312 -14.119 3.614 1.00 57.44 177 GLY A N 1
ATOM 1241 C CA . GLY A 1 177 ? -17.607 -14.709 2.468 1.00 57.44 177 GLY A CA 1
ATOM 1242 C C . GLY A 1 177 ? -17.452 -13.748 1.282 1.00 57.44 177 GLY A C 1
ATOM 1243 O O . GLY A 1 177 ? -17.055 -14.166 0.196 1.00 57.44 177 GLY A O 1
ATOM 1244 N N . LYS A 1 178 ? -17.765 -12.460 1.479 1.00 59.62 178 LYS A N 1
ATOM 1245 C CA . LYS A 1 178 ? -17.466 -11.402 0.518 1.00 59.62 178 LYS A CA 1
ATOM 1246 C C . LYS A 1 178 ? -15.999 -11.016 0.652 1.00 59.62 178 LYS A C 1
ATOM 1248 O O . LYS A 1 178 ? -15.470 -10.902 1.757 1.00 59.62 178 LYS A O 1
ATOM 1253 N N . LEU A 1 179 ? -15.361 -10.852 -0.499 1.00 65.00 179 LEU A N 1
ATOM 1254 C CA . LEU A 1 179 ? -13.994 -10.377 -0.614 1.00 65.00 179 LEU A CA 1
ATOM 1255 C C . LEU A 1 179 ? -14.000 -8.880 -0.276 1.00 65.00 179 LEU A C 1
ATOM 1257 O O . LEU A 1 179 ? -14.351 -8.060 -1.120 1.00 65.00 179 LEU A O 1
ATOM 1261 N N . GLU A 1 180 ? -13.723 -8.540 0.977 1.00 81.31 180 GLU A N 1
ATOM 1262 C CA . GLU A 1 180 ? -13.643 -7.154 1.441 1.00 81.31 180 GLU A CA 1
ATOM 1263 C C . GLU A 1 180 ? -12.168 -6.736 1.510 1.00 81.31 180 GLU A C 1
ATOM 1265 O O . GLU A 1 180 ? -11.280 -7.576 1.656 1.00 81.31 180 GLU A O 1
ATOM 1270 N N . SER A 1 181 ? -11.889 -5.446 1.329 1.00 88.56 181 SER A N 1
ATOM 1271 C CA . SER A 1 181 ? -10.527 -4.908 1.393 1.00 88.56 181 SER A CA 1
ATOM 1272 C C . SER A 1 181 ? -10.259 -4.317 2.769 1.00 88.56 181 SER A C 1
ATOM 1274 O O . SER A 1 181 ? -11.186 -3.944 3.478 1.00 88.56 181 SER A O 1
ATOM 1276 N N . SER A 1 182 ? -8.994 -4.138 3.123 1.00 94.25 182 SER A N 1
ATOM 1277 C CA . SER A 1 182 ? -8.594 -3.221 4.191 1.00 94.25 182 SER A CA 1
ATOM 1278 C C . SER A 1 182 ? -7.446 -2.351 3.704 1.00 94.25 182 SER A C 1
ATOM 1280 O O . SER A 1 182 ? -6.690 -2.750 2.808 1.00 94.25 182 SER A O 1
ATOM 1282 N N . CYS A 1 183 ? -7.337 -1.147 4.267 1.00 97.62 183 CYS A N 1
ATOM 1283 C CA . CYS A 1 183 ? -6.272 -0.191 3.953 1.00 97.62 183 CYS A CA 1
ATOM 1284 C C . CYS A 1 183 ? -6.192 0.207 2.469 1.00 97.62 183 CYS A C 1
ATOM 1286 O O . CYS A 1 183 ? -5.135 0.619 1.986 1.00 97.62 183 CYS A O 1
ATOM 1288 N N . ARG A 1 184 ? -7.289 0.053 1.721 1.00 96.75 184 ARG A N 1
ATOM 1289 C CA . ARG A 1 184 ? -7.363 0.452 0.314 1.00 96.75 184 ARG A CA 1
ATOM 1290 C C . ARG A 1 184 ? -7.277 1.972 0.212 1.00 96.75 184 ARG A C 1
ATOM 1292 O O . ARG A 1 184 ? -7.926 2.662 0.989 1.00 96.75 184 ARG A O 1
ATOM 1299 N N . GLU A 1 185 ? -6.516 2.482 -0.753 1.00 97.19 185 GLU A N 1
ATOM 1300 C CA . GLU A 1 185 ? -6.392 3.923 -1.035 1.00 97.19 185 GLU A CA 1
ATOM 1301 C C . GLU A 1 185 ? -5.897 4.766 0.167 1.00 97.19 185 GLU A C 1
ATOM 1303 O O . GLU A 1 185 ? -6.210 5.950 0.280 1.00 97.19 185 GLU A O 1
ATOM 1308 N N . ASN A 1 186 ? -5.098 4.185 1.072 1.00 98.06 186 ASN A N 1
ATOM 1309 C CA . ASN A 1 186 ? -4.458 4.938 2.157 1.00 98.06 186 ASN A CA 1
ATOM 1310 C C . ASN A 1 186 ? -3.515 6.017 1.594 1.00 98.06 186 ASN A C 1
ATOM 1312 O O . ASN A 1 186 ? -2.607 5.713 0.826 1.00 98.06 186 ASN A O 1
ATOM 1316 N N . GLY A 1 187 ? -3.706 7.274 1.985 1.00 97.69 187 GLY A N 1
ATOM 1317 C CA . GLY A 1 187 ? -2.881 8.405 1.551 1.00 97.69 187 GLY A CA 1
ATOM 1318 C C . GLY A 1 187 ? -3.181 8.888 0.137 1.00 97.69 187 GLY A C 1
ATOM 1319 O O . GLY A 1 187 ? -2.379 9.634 -0.425 1.00 97.69 187 GLY A O 1
ATOM 1320 N N . LYS A 1 188 ? -4.310 8.470 -0.445 1.00 96.38 188 LYS A N 1
ATOM 1321 C CA . LYS A 1 188 ? -4.723 8.927 -1.768 1.00 96.38 188 LYS A CA 1
ATOM 1322 C C . LYS A 1 188 ? -4.948 10.440 -1.791 1.00 96.38 188 LYS A C 1
ATOM 1324 O O . LYS A 1 188 ? -5.609 10.972 -0.904 1.00 96.38 188 LYS A O 1
ATOM 1329 N N . ASP A 1 189 ? -4.386 11.112 -2.797 1.00 94.88 189 ASP A N 1
ATOM 1330 C CA . ASP A 1 189 ? -4.473 12.568 -3.004 1.00 94.88 189 ASP A CA 1
ATOM 1331 C C . ASP A 1 189 ? -4.002 13.419 -1.794 1.00 94.88 189 ASP A C 1
ATOM 1333 O O . ASP A 1 189 ? -4.314 14.608 -1.691 1.00 94.88 189 ASP A O 1
ATOM 1337 N N . GLY A 1 190 ? -3.250 12.831 -0.852 1.00 95.38 190 GLY A N 1
ATOM 1338 C CA . GLY A 1 190 ? -2.929 13.453 0.433 1.00 95.38 190 GLY A CA 1
ATOM 1339 C C . GLY A 1 190 ? -1.741 12.815 1.150 1.00 95.38 190 GLY A C 1
ATOM 1340 O O . GLY A 1 190 ? -0.821 12.307 0.518 1.00 95.38 190 GLY A O 1
ATOM 1341 N N . ILE A 1 191 ? -1.725 12.875 2.484 1.00 97.00 191 ILE A N 1
ATOM 1342 C CA . ILE A 1 191 ? -0.713 12.211 3.319 1.00 97.00 191 ILE A CA 1
ATOM 1343 C C . ILE A 1 191 ? -1.440 11.432 4.403 1.00 97.00 191 ILE A C 1
ATOM 1345 O O . ILE A 1 191 ? -2.180 12.027 5.181 1.00 97.00 191 ILE A O 1
ATOM 1349 N N . ALA A 1 192 ? -1.193 10.130 4.491 1.00 98.12 192 ALA A N 1
ATOM 1350 C CA . ALA A 1 192 ? -1.798 9.290 5.509 1.00 98.12 192 ALA A CA 1
ATOM 1351 C C . ALA A 1 192 ? -0.828 8.246 6.055 1.00 98.12 192 ALA A C 1
ATOM 1353 O O . ALA A 1 192 ? 0.088 7.780 5.372 1.00 98.12 192 ALA A O 1
ATOM 1354 N N . SER A 1 193 ? -1.064 7.853 7.302 1.00 98.38 193 SER A N 1
ATOM 1355 C CA . SER A 1 193 ? -0.327 6.779 7.950 1.00 98.38 193 SER A CA 1
ATOM 1356 C C . SER A 1 193 ? -1.251 5.876 8.753 1.00 98.38 193 SER A C 1
ATOM 1358 O O . SER A 1 193 ? -2.142 6.335 9.466 1.00 98.38 193 SER A O 1
ATOM 1360 N N . ILE A 1 194 ? -0.999 4.579 8.649 1.00 98.62 194 ILE A N 1
ATOM 1361 C CA . ILE A 1 194 ? -1.610 3.530 9.455 1.00 98.62 194 ILE A CA 1
ATOM 1362 C C . ILE A 1 194 ? -0.508 2.943 10.335 1.00 98.62 194 ILE A C 1
ATOM 1364 O O . ILE A 1 194 ? 0.548 2.565 9.830 1.00 98.62 194 ILE A O 1
ATOM 1368 N N . GLY A 1 195 ? -0.737 2.915 11.645 1.00 98.38 195 GLY A N 1
ATOM 1369 C CA . GLY A 1 195 ? 0.185 2.360 12.630 1.00 98.38 195 GLY A CA 1
ATOM 1370 C C . GLY A 1 195 ? 0.292 0.838 12.563 1.00 98.38 195 GLY A C 1
ATOM 1371 O O . GLY A 1 195 ? -0.440 0.168 11.842 1.00 98.38 195 GLY A O 1
ATOM 1372 N N . ASN A 1 196 ? 1.209 0.281 13.345 1.00 98.31 196 ASN A N 1
ATOM 1373 C CA . ASN A 1 196 ? 1.502 -1.149 13.348 1.00 98.31 196 ASN A CA 1
ATOM 1374 C C . ASN A 1 196 ? 0.331 -1.969 13.905 1.00 98.31 196 ASN A C 1
ATOM 1376 O O . ASN A 1 196 ? -0.263 -1.612 14.923 1.00 98.31 196 ASN A O 1
ATOM 1380 N N . GLY A 1 197 ? 0.026 -3.104 13.280 1.00 96.88 197 GLY A N 1
ATOM 1381 C CA . GLY A 1 197 ? -1.020 -4.028 13.718 1.00 96.88 197 GLY A CA 1
ATOM 1382 C C . GLY A 1 197 ? -2.438 -3.465 13.600 1.00 96.88 197 GLY A C 1
ATOM 1383 O O . GLY A 1 197 ? -3.360 -4.002 14.222 1.00 96.88 197 GLY A O 1
ATOM 1384 N N . ALA A 1 198 ? -2.623 -2.373 12.861 1.00 97.50 198 ALA A N 1
ATOM 1385 C CA . ALA A 1 198 ? -3.915 -1.732 12.685 1.00 97.50 198 ALA A CA 1
ATOM 1386 C C . ALA A 1 198 ? -4.680 -2.318 11.488 1.00 97.50 198 ALA A C 1
ATOM 1388 O O . ALA A 1 198 ? -4.121 -2.987 10.611 1.00 97.50 198 ALA A O 1
ATOM 1389 N N . CYS A 1 199 ? -5.979 -2.021 11.439 1.00 96.81 199 CYS A N 1
ATOM 1390 C CA . CYS A 1 199 ? -6.823 -2.259 10.268 1.00 96.81 199 CYS A CA 1
ATOM 1391 C C . CYS A 1 199 ? -6.882 -3.736 9.817 1.00 96.81 199 CYS A C 1
ATOM 1393 O O . CYS A 1 199 ? -6.996 -4.049 8.631 1.00 96.81 199 CYS A O 1
ATOM 1395 N N . ASN A 1 200 ? -6.803 -4.664 10.772 1.00 94.62 200 ASN A N 1
ATOM 1396 C CA . ASN A 1 200 ? -6.863 -6.113 10.569 1.00 94.62 200 ASN A CA 1
ATOM 1397 C C . ASN A 1 200 ? -8.305 -6.650 10.567 1.00 94.62 200 ASN A C 1
ATOM 1399 O O . ASN A 1 200 ? -8.558 -7.773 10.999 1.00 94.62 200 ASN A O 1
ATOM 1403 N N . ALA A 1 201 ? -9.256 -5.840 10.115 1.00 91.94 201 ALA A N 1
ATOM 1404 C CA . ALA A 1 201 ? -10.647 -6.229 9.973 1.00 91.94 201 ALA A CA 1
ATOM 1405 C C . ALA A 1 201 ? -11.170 -5.847 8.582 1.00 91.94 201 ALA A C 1
ATOM 1407 O O . ALA A 1 201 ? -10.578 -4.991 7.913 1.00 91.94 201 ALA A O 1
ATOM 1408 N N . PRO A 1 202 ? -12.271 -6.466 8.131 1.00 90.81 202 PRO A N 1
ATOM 1409 C CA . PRO A 1 202 ? -12.869 -6.139 6.846 1.00 90.81 202 PRO A CA 1
ATOM 1410 C C . PRO A 1 202 ? -13.273 -4.665 6.764 1.00 90.81 202 PRO A C 1
ATOM 1412 O O . PRO A 1 202 ? -13.720 -4.070 7.744 1.00 90.81 202 PRO A O 1
ATOM 1415 N N . ASN A 1 203 ? -13.043 -4.056 5.602 1.00 91.44 203 ASN A N 1
ATOM 1416 C CA . ASN A 1 203 ? -13.290 -2.642 5.308 1.00 91.44 203 ASN A CA 1
ATOM 1417 C C . ASN A 1 203 ? -12.605 -1.625 6.237 1.00 91.44 203 ASN A C 1
ATOM 1419 O O . ASN A 1 203 ? -12.851 -0.422 6.128 1.00 91.44 203 ASN A O 1
ATOM 1423 N N . ALA A 1 204 ? -11.712 -2.069 7.122 1.00 94.56 204 ALA A N 1
ATOM 1424 C CA . ALA A 1 204 ? -11.022 -1.177 8.031 1.00 94.56 204 ALA A CA 1
ATOM 1425 C C . ALA A 1 204 ? -10.044 -0.265 7.280 1.00 94.56 204 ALA A C 1
ATOM 1427 O O . ALA A 1 204 ? -9.270 -0.708 6.425 1.00 94.56 204 ALA A O 1
ATOM 1428 N N . CYS A 1 205 ? -10.061 1.014 7.650 1.00 97.44 205 CYS A N 1
ATOM 1429 C CA . CYS A 1 205 ? -9.128 2.046 7.204 1.00 97.44 205 CYS A CA 1
ATOM 1430 C C . CYS A 1 205 ? -9.072 2.256 5.687 1.00 97.44 205 CYS A C 1
ATOM 1432 O O . CYS A 1 205 ? -8.085 2.781 5.167 1.00 97.44 205 CYS A O 1
ATOM 1434 N N . ASN A 1 206 ? -10.115 1.845 4.965 1.00 96.38 206 ASN A N 1
ATOM 1435 C CA . ASN A 1 206 ? -10.250 2.202 3.562 1.00 96.38 206 ASN A CA 1
ATOM 1436 C C . ASN A 1 206 ? -10.335 3.732 3.431 1.00 96.38 206 ASN A C 1
ATOM 1438 O O . ASN A 1 206 ? -10.927 4.404 4.277 1.00 96.38 206 ASN A O 1
ATOM 1442 N N . ASN A 1 207 ? -9.713 4.261 2.380 1.00 97.19 207 ASN A N 1
ATOM 1443 C CA . ASN A 1 207 ? -9.622 5.682 2.046 1.00 97.19 207 ASN A CA 1
ATOM 1444 C C . ASN A 1 207 ? -9.127 6.567 3.210 1.00 97.19 207 ASN A C 1
ATOM 1446 O O . ASN A 1 207 ? -9.567 7.705 3.374 1.00 97.19 207 A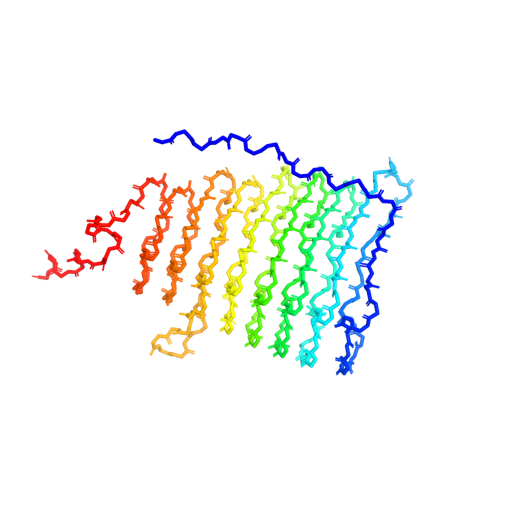SN A O 1
ATOM 1450 N N . ASN A 1 208 ? -8.227 6.049 4.051 1.00 98.06 208 ASN A N 1
ATOM 1451 C CA . ASN A 1 208 ? -7.613 6.847 5.107 1.00 98.06 208 ASN A CA 1
ATOM 1452 C C . ASN A 1 208 ? -6.761 7.973 4.492 1.00 98.06 208 ASN A C 1
ATOM 1454 O O . ASN A 1 208 ? -5.822 7.712 3.746 1.00 98.06 208 ASN A O 1
ATOM 1458 N N . MET A 1 209 ? -7.061 9.218 4.844 1.00 97.75 209 MET A N 1
ATOM 1459 C CA . MET A 1 209 ? -6.305 10.431 4.503 1.00 97.75 209 MET A CA 1
ATOM 1460 C C . MET A 1 209 ? -5.674 11.085 5.745 1.00 97.75 209 MET A C 1
ATOM 1462 O O . MET A 1 209 ? -5.205 12.218 5.679 1.00 97.75 209 MET A O 1
ATOM 1466 N N . GLY A 1 210 ? -5.705 10.400 6.892 1.00 97.00 210 GLY A N 1
ATOM 1467 C CA . GLY A 1 210 ? -5.191 10.890 8.167 1.00 97.00 210 GLY A CA 1
ATOM 1468 C C . GLY A 1 210 ? -4.203 9.931 8.833 1.00 97.00 210 GLY A C 1
ATOM 1469 O O . GLY A 1 210 ? -3.611 9.056 8.201 1.00 97.00 210 GLY A O 1
ATOM 1470 N N . THR A 1 211 ? -4.011 10.097 10.139 1.00 98.31 211 THR A N 1
ATOM 1471 C CA . THR A 1 211 ? -3.151 9.226 10.951 1.00 98.31 211 THR A CA 1
ATOM 1472 C C . THR A 1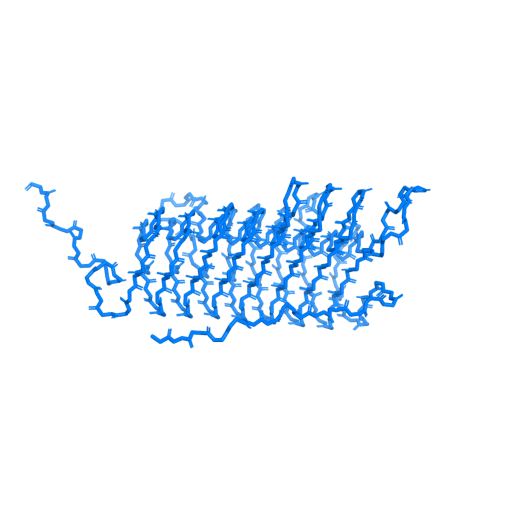 211 ? -4.002 8.296 11.800 1.00 98.31 211 THR A C 1
ATOM 1474 O O . THR A 1 211 ? -4.891 8.742 12.520 1.00 98.31 211 THR A O 1
ATOM 1477 N N . ILE A 1 212 ? -3.696 7.007 11.747 1.00 98.38 212 ILE A N 1
ATOM 1478 C CA . ILE A 1 212 ? -4.283 5.965 12.584 1.00 98.38 212 ILE A CA 1
ATOM 1479 C C . ILE A 1 212 ? -3.161 5.368 13.426 1.00 98.38 212 ILE A C 1
ATOM 1481 O O . ILE A 1 212 ? -2.124 4.978 12.897 1.00 98.38 212 ILE A O 1
ATOM 1485 N N . GLY A 1 213 ? -3.350 5.333 14.741 1.00 98.06 213 GLY A N 1
ATOM 1486 C CA . GLY A 1 213 ? -2.385 4.783 15.684 1.00 98.06 213 GLY A CA 1
ATOM 1487 C C . GLY A 1 213 ? -2.264 3.262 15.610 1.00 98.06 213 GLY A C 1
ATOM 1488 O O . GLY A 1 213 ? -3.082 2.569 15.004 1.00 98.06 213 GLY A O 1
ATOM 1489 N N . ASP A 1 214 ? -1.234 2.745 16.271 1.00 97.88 214 ASP A N 1
ATOM 1490 C CA . ASP A 1 214 ? -0.965 1.312 16.346 1.00 97.88 214 ASP A CA 1
ATOM 1491 C C . ASP A 1 214 ? -2.156 0.537 16.923 1.00 97.88 214 ASP A C 1
ATOM 1493 O O . ASP A 1 214 ? -2.801 0.962 17.882 1.00 97.88 214 ASP A O 1
ATOM 1497 N N . SER A 1 215 ? -2.419 -0.639 16.353 1.00 96.44 215 SER A N 1
ATOM 1498 C CA . SER A 1 215 ? -3.463 -1.576 16.784 1.00 96.44 215 SER A CA 1
ATOM 1499 C C . SER A 1 215 ? -4.890 -1.010 16.787 1.00 96.44 215 SER A C 1
ATOM 1501 O O . SER A 1 215 ? -5.794 -1.626 17.355 1.00 96.44 215 SER A O 1
ATOM 1503 N N . CYS A 1 216 ? -5.116 0.137 16.146 1.00 96.81 216 CYS A N 1
ATOM 1504 C CA . CYS A 1 216 ? -6.436 0.737 16.025 1.00 96.81 216 CYS A CA 1
ATOM 1505 C C . CYS A 1 216 ? -7.257 0.116 14.892 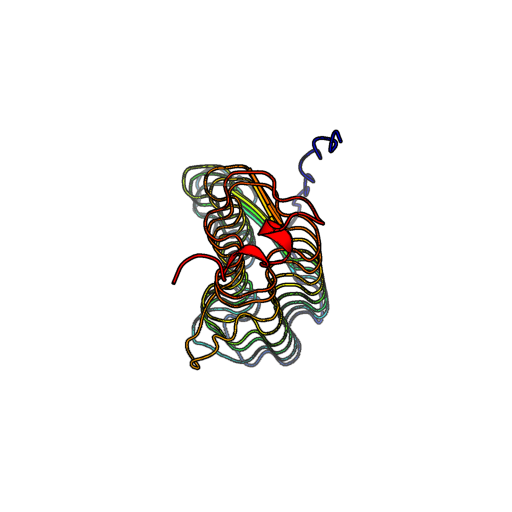1.00 96.81 216 CYS A C 1
ATOM 1507 O O . CYS A 1 216 ? -6.725 -0.481 13.952 1.00 96.81 216 CYS A O 1
ATOM 1509 N N . CYS A 1 217 ? -8.574 0.329 14.959 1.00 96.06 217 CYS A N 1
ATOM 1510 C CA . CYS A 1 217 ? -9.490 0.078 13.846 1.00 96.06 217 CYS A CA 1
ATOM 1511 C C . CYS A 1 217 ? -9.556 -1.406 13.440 1.00 96.06 217 CYS A C 1
ATOM 1513 O O . CYS A 1 217 ? -9.789 -1.741 12.285 1.00 96.06 217 CYS A O 1
ATOM 1515 N N . ASN A 1 218 ? -9.347 -2.310 14.400 1.00 94.31 218 ASN A N 1
ATOM 1516 C CA . ASN A 1 218 ? -9.365 -3.764 14.204 1.00 94.31 218 ASN A CA 1
ATOM 1517 C C . ASN A 1 218 ? -10.783 -4.359 14.315 1.00 94.31 218 ASN A C 1
ATOM 1519 O O . ASN A 1 218 ? -10.980 -5.443 14.860 1.00 94.31 218 ASN A O 1
ATOM 1523 N N . TYR A 1 219 ? -11.779 -3.637 13.811 1.00 91.94 219 TYR A N 1
ATOM 1524 C CA . TYR A 1 219 ? -13.184 -4.037 13.770 1.00 91.94 219 TYR A CA 1
ATOM 1525 C C . TYR A 1 219 ? -13.781 -3.662 12.407 1.00 91.94 219 TYR A C 1
ATOM 1527 O O . TYR A 1 219 ? -13.211 -2.842 11.687 1.00 91.94 219 TYR A O 1
ATOM 1535 N N . ASP A 1 220 ? -14.892 -4.296 12.029 1.00 90.50 220 ASP A N 1
ATOM 1536 C CA . ASP A 1 220 ? -15.504 -4.118 10.705 1.00 90.50 220 ASP A CA 1
ATOM 1537 C C . ASP A 1 220 ? -15.831 -2.642 10.417 1.00 90.50 220 ASP A C 1
ATOM 1539 O O . ASP A 1 220 ? -16.383 -1.941 11.269 1.00 90.50 220 ASP A O 1
ATOM 1543 N N . ASN A 1 221 ? -15.452 -2.165 9.227 1.00 91.31 221 ASN A N 1
ATOM 1544 C CA . ASN A 1 221 ? -15.523 -0.755 8.814 1.00 91.31 221 ASN A CA 1
ATOM 1545 C C . ASN A 1 221 ? -14.805 0.227 9.767 1.00 91.31 221 ASN A C 1
ATOM 1547 O O . ASN A 1 221 ? -15.102 1.426 9.794 1.00 91.31 221 ASN A O 1
ATOM 1551 N N . GLY A 1 222 ? -13.855 -0.254 10.572 1.00 93.25 222 GLY A N 1
ATOM 1552 C CA . GLY A 1 222 ? -13.135 0.571 11.530 1.00 93.25 222 GLY A CA 1
ATOM 1553 C C . GLY A 1 222 ? -12.374 1.701 10.850 1.00 93.25 222 GLY A C 1
ATOM 1554 O O . GLY A 1 222 ? -11.532 1.460 9.992 1.00 93.25 222 GLY A O 1
ATOM 1555 N N . CYS A 1 223 ? -12.650 2.942 11.256 1.00 96.19 223 CYS A N 1
ATOM 1556 C CA . CYS A 1 223 ? -11.942 4.138 10.785 1.00 96.19 223 CYS A CA 1
ATOM 1557 C C . CYS A 1 223 ? -11.957 4.336 9.258 1.00 96.19 223 CYS A C 1
ATOM 1559 O O . CYS A 1 223 ? -11.039 4.939 8.699 1.00 96.19 223 CYS A O 1
ATOM 1561 N N . HIS A 1 224 ? -12.984 3.815 8.586 1.00 94.38 224 HIS A N 1
ATOM 1562 C CA . HIS A 1 224 ? -13.233 4.062 7.168 1.00 94.38 224 HIS A CA 1
ATOM 1563 C C . HIS A 1 224 ? -13.353 5.576 6.916 1.00 94.38 224 HIS A C 1
ATOM 1565 O O . HIS A 1 224 ? -13.972 6.293 7.703 1.00 94.38 224 HIS A O 1
ATOM 1571 N N . ASP A 1 225 ? -12.706 6.057 5.853 1.00 96.31 225 ASP A N 1
ATOM 1572 C CA . ASP A 1 225 ? -12.697 7.453 5.409 1.00 96.31 225 ASP A CA 1
ATOM 1573 C C . ASP A 1 225 ? -12.125 8.415 6.473 1.00 96.31 225 ASP A C 1
ATOM 1575 O O . ASP A 1 225 ? -12.491 9.591 6.543 1.00 96.31 225 ASP A O 1
ATOM 1579 N N . ASN A 1 226 ? -11.220 7.934 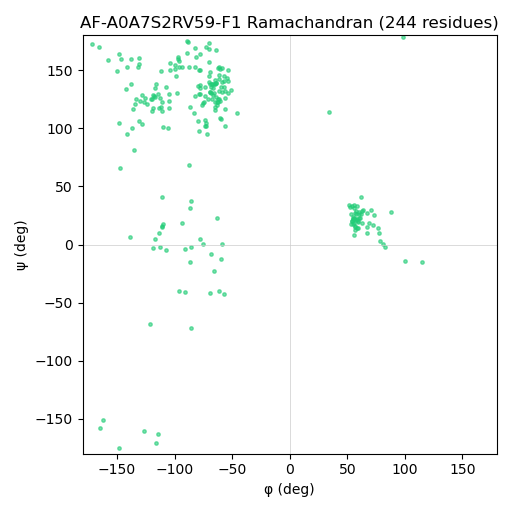7.338 1.00 97.06 226 ASN A N 1
ATOM 1580 C CA . ASN A 1 226 ? -10.580 8.787 8.336 1.00 97.06 226 ASN A CA 1
ATOM 1581 C C . ASN A 1 226 ? -9.762 9.904 7.668 1.00 97.06 226 ASN A C 1
ATOM 1583 O O . ASN A 1 226 ? -8.839 9.642 6.904 1.00 97.06 226 ASN A O 1
ATOM 1587 N N . VAL A 1 227 ? -10.041 11.153 8.038 1.00 97.25 227 VAL A N 1
ATOM 1588 C CA . VAL A 1 227 ? -9.288 12.343 7.593 1.00 97.25 227 VAL A CA 1
ATOM 1589 C C . VAL A 1 227 ? -8.505 13.013 8.726 1.00 97.25 227 VAL A C 1
ATOM 1591 O O . VAL A 1 227 ? -7.843 14.027 8.521 1.00 97.25 227 VAL A O 1
ATOM 1594 N N . GLY A 1 228 ? -8.626 12.486 9.948 1.00 96.19 228 GLY A N 1
ATOM 1595 C CA . GLY A 1 228 ? -8.077 13.073 11.166 1.00 96.19 228 GLY A CA 1
ATOM 1596 C C . GLY A 1 228 ? -6.986 12.223 11.808 1.00 96.19 228 GLY A C 1
ATOM 1597 O O . GLY A 1 228 ? -6.405 11.333 11.190 1.00 96.19 228 GLY A O 1
ATOM 1598 N N . ASN A 1 229 ? -6.703 12.508 13.079 1.00 97.44 229 ASN A N 1
ATOM 1599 C CA . ASN A 1 229 ? -5.778 11.719 13.886 1.00 97.44 229 ASN A CA 1
ATOM 1600 C C . ASN A 1 229 ? -6.553 10.840 14.877 1.00 97.44 229 ASN A C 1
ATOM 1602 O O . ASN A 1 229 ? -7.231 11.359 15.766 1.00 97.44 229 ASN A O 1
ATOM 1606 N N . ILE A 1 230 ? -6.417 9.525 14.743 1.00 96.62 230 ILE A N 1
ATOM 1607 C CA . ILE A 1 230 ? -6.976 8.518 15.642 1.00 96.62 230 ILE A CA 1
ATOM 1608 C C . ILE A 1 230 ? -5.829 7.955 16.471 1.00 96.62 230 ILE A C 1
ATOM 1610 O O . ILE A 1 230 ? -5.068 7.101 16.026 1.00 96.62 230 ILE A O 1
ATOM 1614 N N . SER A 1 231 ? -5.706 8.444 17.699 1.00 96.06 231 SER A N 1
ATOM 1615 C CA . SER A 1 231 ? -4.680 7.984 18.633 1.00 96.06 231 SER A CA 1
ATOM 1616 C C . SER A 1 231 ? -5.100 6.701 19.350 1.00 96.06 231 SER A C 1
ATOM 1618 O O . SER A 1 231 ? -6.286 6.468 19.612 1.00 96.06 231 SER A O 1
ATOM 1620 N N . VAL A 1 232 ? -4.102 5.918 19.758 1.00 93.25 232 VAL A N 1
ATOM 1621 C CA . VAL A 1 232 ? -4.270 4.772 20.661 1.00 93.25 232 VAL A CA 1
ATOM 1622 C C . VAL A 1 232 ? -5.002 5.198 21.939 1.00 93.25 232 VAL A C 1
ATOM 1624 O O . VAL A 1 232 ? -4.763 6.284 22.469 1.00 93.25 232 VAL A O 1
ATOM 1627 N N . GLY A 1 233 ? -5.903 4.344 22.430 1.00 88.31 233 GLY A N 1
ATOM 1628 C CA . GLY A 1 233 ? -6.678 4.583 23.654 1.00 88.31 233 GLY A CA 1
ATOM 1629 C C . GLY A 1 233 ? -7.903 5.484 23.475 1.00 88.31 233 GLY A C 1
ATOM 1630 O O . GLY A 1 233 ? -8.617 5.738 24.441 1.00 88.31 233 GLY A O 1
ATOM 1631 N N . THR A 1 234 ? -8.174 5.963 22.258 1.00 91.56 234 THR A N 1
ATOM 1632 C CA . THR A 1 234 ? -9.455 6.610 21.947 1.00 91.56 234 THR A CA 1
ATOM 1633 C C . THR A 1 234 ? -10.541 5.562 21.715 1.00 91.56 234 THR A C 1
ATOM 1635 O O . THR A 1 234 ? -10.274 4.475 21.208 1.00 91.56 234 THR A O 1
ATOM 1638 N N . SER A 1 235 ? -11.789 5.907 22.019 1.00 89.81 235 SER A N 1
ATOM 1639 C CA . SER A 1 235 ? -12.937 5.024 21.777 1.00 89.81 235 SER A CA 1
ATOM 1640 C C . SER A 1 235 ? -13.196 4.764 20.285 1.00 89.81 235 SER A C 1
ATOM 1642 O O . SER A 1 235 ? -13.767 3.740 19.919 1.00 89.81 235 SER A O 1
ATOM 1644 N N . VAL A 1 236 ? -12.733 5.664 19.409 1.00 90.38 236 VAL A N 1
ATOM 1645 C CA . VAL A 1 236 ? -12.707 5.443 17.955 1.00 90.38 236 VAL A CA 1
ATOM 1646 C C . VAL A 1 236 ? -11.681 4.364 17.594 1.00 90.38 236 VAL A C 1
ATOM 1648 O O . VAL A 1 236 ? -11.979 3.489 16.799 1.00 90.38 236 VAL A O 1
ATOM 1651 N N . CYS A 1 237 ? -10.495 4.367 18.208 1.00 92.00 237 CYS A N 1
ATOM 1652 C CA . CYS A 1 237 ? -9.473 3.342 17.971 1.00 92.00 237 CYS A CA 1
ATOM 1653 C C . CYS A 1 237 ? -9.951 1.929 18.363 1.00 92.00 237 CYS A C 1
ATOM 1655 O O . CYS A 1 237 ? -9.673 0.974 17.635 1.00 92.00 237 CYS A O 1
ATOM 1657 N N . SER A 1 238 ? -10.677 1.800 19.483 1.00 90.19 238 SER A N 1
ATOM 1658 C CA . SER A 1 238 ? -11.141 0.517 20.041 1.00 90.19 238 SER A CA 1
ATOM 1659 C C . SER A 1 238 ? -12.479 0.013 19.481 1.00 90.19 238 SER A C 1
ATOM 1661 O O . SER A 1 238 ? -12.809 -1.153 19.682 1.00 90.19 238 SER A O 1
ATOM 1663 N N . GLY A 1 239 ? -13.258 0.855 18.792 1.00 81.19 239 GLY A N 1
ATOM 1664 C CA . GLY A 1 239 ? -14.586 0.488 18.278 1.00 81.19 239 GLY A CA 1
ATOM 1665 C C . GLY A 1 239 ? -15.696 0.474 19.334 1.00 81.19 239 GLY A C 1
ATOM 1666 O O . GLY A 1 239 ? -16.821 0.066 19.051 1.00 81.19 239 GLY A O 1
ATOM 1667 N N . GLU A 1 240 ? -15.424 0.970 20.543 1.00 77.38 240 GLU A N 1
ATOM 1668 C CA . GLU A 1 240 ? -16.352 0.924 21.682 1.00 77.38 240 GLU A CA 1
ATOM 1669 C C . GLU A 1 240 ? -17.606 1.811 21.512 1.00 77.38 240 GLU A C 1
ATOM 1671 O O . GLU A 1 240 ? -18.535 1.714 22.311 1.00 77.38 240 GLU A O 1
ATOM 1676 N N . ILE A 1 241 ? -17.688 2.652 20.469 1.00 57.84 241 ILE A N 1
ATOM 1677 C CA . ILE A 1 241 ? -18.830 3.568 20.249 1.00 57.84 241 ILE A CA 1
ATOM 1678 C C . ILE A 1 241 ? -19.957 2.957 19.386 1.00 57.84 241 ILE A C 1
ATOM 1680 O O . ILE A 1 241 ? -21.007 3.576 19.230 1.00 57.84 241 ILE A O 1
ATOM 1684 N N . GLN A 1 242 ? -19.835 1.742 18.842 1.00 50.50 242 GLN A N 1
ATOM 1685 C CA . GLN A 1 242 ? -20.848 1.242 17.889 1.00 50.50 242 GLN A CA 1
ATOM 1686 C C . GLN A 1 242 ? -22.176 0.729 18.492 1.00 50.50 242 GLN A C 1
ATOM 1688 O O . GLN A 1 242 ? -23.044 0.296 17.743 1.00 50.50 242 GLN A O 1
ATOM 1693 N N . ASN A 1 243 ? -22.406 0.844 19.806 1.00 44.59 243 ASN A N 1
ATOM 1694 C CA . ASN A 1 243 ? -23.636 0.351 20.456 1.00 44.59 243 ASN A CA 1
ATOM 1695 C C . ASN A 1 243 ? -24.597 1.431 20.989 1.00 44.59 243 ASN A C 1
ATOM 1697 O O . ASN A 1 243 ? -25.479 1.100 21.776 1.00 44.59 243 ASN A O 1
ATOM 1701 N N . HIS A 1 244 ? -24.469 2.708 20.601 1.00 40.72 244 HIS A N 1
ATOM 1702 C CA . HIS A 1 244 ? -25.274 3.776 21.223 1.00 40.72 244 HIS A CA 1
ATOM 1703 C C . HIS A 1 244 ? -26.371 4.440 20.378 1.00 40.72 244 HIS A C 1
ATOM 1705 O O . HIS A 1 244 ? -26.883 5.478 20.791 1.00 40.72 244 HIS A O 1
ATOM 1711 N N . TYR A 1 245 ? -26.803 3.828 19.272 1.00 41.97 245 TYR A N 1
ATOM 1712 C CA . TYR A 1 245 ? -28.055 4.211 18.605 1.00 41.97 245 TYR A CA 1
ATOM 1713 C C . TYR A 1 245 ? -28.808 2.984 18.073 1.00 41.97 245 TYR A C 1
ATOM 1715 O O . TYR A 1 245 ? -28.560 2.517 16.964 1.00 41.97 245 TYR A O 1
ATOM 1723 N N . SER A 1 246 ? -29.756 2.501 18.878 1.00 40.69 246 SER A N 1
ATOM 1724 C CA . SER A 1 246 ? -30.916 1.698 18.468 1.00 40.69 246 SER A CA 1
ATOM 1725 C C . SER A 1 246 ? -32.131 2.172 19.249 1.00 40.69 246 SER A C 1
ATOM 1727 O O . SER A 1 246 ? -31.984 2.250 20.492 1.00 40.69 246 SER A O 1
#

Mean predicted aligned error: 8.78 Å

Sequence (246 aa):
THFPSQSPIEIICIDSFISNGSCNNAASYGVCGGNGVYGGWWDGSPSCGVILEDSCNDAAFGSNGVCGNNGFSFNDSGSGFISSHSCNNAAGLYVCFGNGFGNSKPGSGFILSHSCNDATGEWVCAFNGYGLTGTGYGIIGTHSCNKGNAGTCSFNGHLGNGTIGDYSCNNATGMNGKLESSCRENGKDGIASIGNGACNAPNACNNNMGTIGDSCCNYDNGCHDNVGNISVGTSVCSGEIQNHYS

pLDDT: mean 79.78, std 19.57, range [23.78, 98.62]